Protein AF-A0A2D6FD74-F1 (afdb_monomer_lite)

Secondary structure (DSSP, 8-state):
---------------------S---HHHHHHSS-SEEEEEE--TTS-EEEEEEEETTEEEEEEES---SS--------TTSPPPSEEEEEEE-SS-S-TT-TTTT---EEEEEEETTEEEEEEES--PPBP---EETTSEEEE--SS-EEEEEETTTTEEEEEE-SS-----BTTSEEEEEE-TT--EEEEEEEETTEEEEEEEE---

Sequence (208 aa):
MKSFVAIVLSISTLVAGCSDSDRFEEKTFTSNGPYQQGTIGIDRSKLQTVVTWCSPTLLQMAVYDDVAETYPMQYKPLGGKDHPLQVSVTVFPQELPFNYAADYSKPTHVTSVCSPASIQTSLSTETAGSADLNNELGSAFEVNSEKLVAATVDCTARKAGYSEIDNFRGPEYGNSGGVVLIPAGEASEVTGECRDDMFSVQINPIKS

Radius of gyration: 17.49 Å; chains: 1; bounding box: 48×38×46 Å

Structure (mmCIF, N/CA/C/O backbone):
data_AF-A0A2D6FD74-F1
#
_entry.id   AF-A0A2D6FD74-F1
#
loop_
_atom_site.group_PDB
_atom_site.id
_atom_site.type_symbol
_atom_site.label_atom_id
_atom_site.label_alt_id
_atom_site.label_comp_id
_atom_site.label_asym_id
_atom_site.label_entity_id
_atom_site.label_seq_id
_atom_site.pdbx_PDB_ins_code
_atom_site.Cartn_x
_atom_site.Cartn_y
_atom_site.Cartn_z
_atom_site.occupancy
_atom_site.B_iso_or_equiv
_atom_site.auth_seq_id
_atom_site.auth_comp_id
_atom_site.auth_asym_id
_atom_site.auth_atom_id
_atom_site.pdbx_PDB_model_num
ATOM 1 N N . MET A 1 1 ? 25.221 20.565 2.207 1.00 31.98 1 MET A N 1
ATOM 2 C CA . MET A 1 1 ? 23.993 21.309 1.849 1.00 31.98 1 MET A CA 1
ATOM 3 C C . MET A 1 1 ? 23.193 20.441 0.888 1.00 31.98 1 MET A C 1
ATOM 5 O O . MET A 1 1 ? 23.779 19.933 -0.056 1.00 31.98 1 MET A O 1
ATOM 9 N N . LYS A 1 2 ? 21.921 20.180 1.214 1.00 35.62 2 LYS A N 1
ATOM 10 C CA . LYS A 1 2 ? 20.985 19.309 0.481 1.00 35.62 2 LYS A CA 1
ATOM 11 C C . LYS A 1 2 ? 20.579 19.928 -0.862 1.00 35.62 2 LYS A C 1
ATOM 13 O O . LYS A 1 2 ? 20.489 21.148 -0.957 1.00 35.62 2 LYS A O 1
ATOM 18 N N . SER A 1 3 ? 20.200 19.099 -1.830 1.00 27.02 3 SER A N 1
ATOM 19 C CA . SER A 1 3 ? 19.148 19.440 -2.796 1.00 27.02 3 SER A CA 1
ATOM 20 C C . SER A 1 3 ? 18.480 18.157 -3.278 1.00 27.02 3 SER A C 1
ATOM 22 O O . SER A 1 3 ? 19.096 17.340 -3.951 1.00 27.02 3 SER A O 1
ATOM 24 N N . PHE A 1 4 ? 17.232 17.975 -2.851 1.00 31.55 4 PHE A N 1
ATOM 25 C CA . PHE A 1 4 ? 16.319 16.948 -3.336 1.00 31.55 4 PHE A CA 1
ATOM 26 C C . PHE A 1 4 ? 15.480 17.582 -4.440 1.00 31.55 4 PHE A C 1
ATOM 28 O O . PHE A 1 4 ? 14.924 18.661 -4.236 1.00 31.55 4 PHE A O 1
ATOM 35 N N . VAL A 1 5 ? 15.385 16.924 -5.591 1.00 27.94 5 VAL A N 1
ATOM 36 C CA . VAL A 1 5 ? 14.464 17.320 -6.658 1.00 27.94 5 VAL A CA 1
ATOM 37 C C . VAL A 1 5 ? 13.328 16.308 -6.657 1.00 27.94 5 VAL A C 1
ATOM 39 O O . VAL A 1 5 ? 13.487 15.187 -7.128 1.00 27.94 5 VAL A O 1
ATOM 42 N N . ALA A 1 6 ? 12.200 16.700 -6.068 1.00 30.22 6 ALA A N 1
ATOM 43 C CA . ALA A 1 6 ? 10.930 16.004 -6.205 1.00 30.22 6 ALA A CA 1
ATOM 44 C C . ALA A 1 6 ? 10.172 16.651 -7.369 1.00 30.22 6 ALA A C 1
ATOM 46 O O . ALA A 1 6 ? 9.872 17.844 -7.321 1.00 30.22 6 ALA A O 1
ATOM 47 N N . ILE A 1 7 ? 9.880 15.886 -8.420 1.00 31.31 7 ILE A N 1
ATOM 48 C CA . ILE A 1 7 ? 8.941 16.311 -9.461 1.00 31.31 7 ILE A CA 1
ATOM 49 C C . ILE A 1 7 ? 7.575 15.770 -9.045 1.00 31.31 7 ILE A C 1
ATOM 51 O O . ILE A 1 7 ? 7.297 14.584 -9.191 1.00 31.31 7 ILE A O 1
ATOM 55 N N . VAL A 1 8 ? 6.756 16.646 -8.462 1.00 30.28 8 VAL A N 1
ATOM 56 C CA . VAL A 1 8 ? 5.362 16.375 -8.092 1.00 30.28 8 VAL A CA 1
ATOM 57 C C . VAL A 1 8 ? 4.477 16.919 -9.209 1.00 30.28 8 VAL A C 1
ATOM 59 O O . VAL A 1 8 ? 4.400 18.129 -9.406 1.00 30.28 8 VAL A O 1
ATOM 62 N N . LEU A 1 9 ? 3.811 16.033 -9.944 1.00 27.19 9 LEU A N 1
ATOM 63 C CA . LEU A 1 9 ? 2.704 16.383 -10.835 1.00 27.19 9 LEU A CA 1
ATOM 64 C C . LEU A 1 9 ? 1.404 15.945 -10.150 1.00 27.19 9 LEU A C 1
ATOM 66 O O . LEU A 1 9 ? 0.943 14.825 -10.334 1.00 27.19 9 LEU A O 1
ATOM 70 N N . SER A 1 10 ? 0.842 16.829 -9.320 1.00 29.38 10 SER A N 1
ATOM 71 C CA . SER A 1 10 ? -0.492 16.658 -8.730 1.00 29.38 10 SER A CA 1
ATOM 72 C C . SER A 1 10 ? -1.540 17.289 -9.642 1.00 29.38 10 SER A C 1
ATOM 74 O O . SER A 1 10 ? -1.562 18.508 -9.806 1.00 29.38 10 SER A O 1
ATOM 76 N N . ILE A 1 11 ? -2.435 16.476 -10.200 1.00 32.16 11 ILE A N 1
ATOM 77 C CA . ILE A 1 11 ? -3.691 16.947 -10.790 1.00 32.16 11 ILE A CA 1
ATOM 78 C C . ILE A 1 11 ? -4.803 16.547 -9.817 1.00 32.16 11 ILE A C 1
ATOM 80 O O . ILE A 1 11 ? -5.265 15.411 -9.824 1.00 32.16 11 ILE A O 1
ATOM 84 N N . SER A 1 12 ? -5.198 17.474 -8.942 1.00 31.28 12 SER A N 1
ATOM 85 C CA . SER A 1 12 ? -6.302 17.290 -7.994 1.00 31.28 12 SER A CA 1
ATOM 86 C C . SER A 1 12 ? -7.575 17.909 -8.568 1.00 31.28 12 SER A C 1
ATOM 88 O O . SER A 1 12 ? -7.744 19.126 -8.536 1.00 31.28 12 SER A O 1
ATOM 90 N N . THR A 1 13 ? -8.497 17.096 -9.080 1.00 33.94 13 THR A N 1
ATOM 91 C CA . THR A 1 13 ? -9.882 17.528 -9.320 1.00 33.94 13 THR A CA 1
ATOM 92 C C . THR A 1 13 ? -10.719 17.213 -8.084 1.00 33.94 13 THR A C 1
ATOM 94 O O . THR A 1 13 ? -11.146 16.077 -7.898 1.00 33.94 13 THR A O 1
ATOM 97 N N . LEU A 1 14 ? -10.940 18.216 -7.228 1.00 31.97 14 LEU A N 1
ATOM 98 C CA . LEU A 1 14 ? -11.927 18.155 -6.147 1.00 31.97 14 LEU A CA 1
ATOM 99 C C . LEU A 1 14 ? -13.335 18.307 -6.737 1.00 31.97 14 LEU A C 1
ATOM 101 O O . LEU A 1 14 ? -13.673 19.363 -7.271 1.00 31.97 14 LEU A O 1
ATOM 105 N N . VAL A 1 15 ? -14.167 17.274 -6.610 1.00 37.00 15 VAL A N 1
ATOM 106 C CA . VAL A 1 15 ? -15.620 17.406 -6.769 1.00 37.00 15 VAL A CA 1
ATOM 107 C C . VAL A 1 15 ? -16.181 17.793 -5.403 1.00 37.00 15 VAL A C 1
ATOM 109 O O . VAL A 1 15 ? -16.079 17.037 -4.442 1.00 37.00 15 VAL A O 1
ATOM 112 N N . ALA A 1 16 ? -16.702 19.013 -5.304 1.00 38.94 16 ALA A N 1
ATOM 113 C CA . ALA A 1 16 ? -17.261 19.560 -4.078 1.00 38.94 16 ALA A CA 1
ATOM 114 C C . ALA A 1 16 ? -18.654 18.982 -3.780 1.00 38.94 16 ALA A C 1
ATOM 116 O O . ALA A 1 16 ? -19.514 18.961 -4.660 1.00 38.94 16 ALA A O 1
ATOM 117 N N . GLY A 1 17 ? -18.885 18.629 -2.512 1.00 36.34 17 GLY A N 1
ATOM 118 C CA . GLY A 1 17 ? -20.219 18.557 -1.916 1.00 36.34 17 GLY A CA 1
ATOM 119 C C . GLY A 1 17 ? -20.479 17.314 -1.068 1.00 36.34 17 GLY A C 1
ATOM 120 O O . GLY A 1 17 ? -20.955 16.326 -1.605 1.00 36.34 17 GLY A O 1
ATOM 121 N N . CYS A 1 18 ? -20.253 17.408 0.248 1.00 32.25 18 CYS A N 1
ATOM 122 C CA . CYS A 1 18 ? -21.027 16.717 1.290 1.00 32.25 18 CYS A CA 1
ATOM 123 C C . CYS A 1 18 ? -20.846 17.464 2.624 1.00 32.25 18 CYS A C 1
ATOM 125 O O . CYS A 1 18 ? -19.734 17.839 2.984 1.00 32.25 18 CYS A O 1
ATOM 127 N N . SER A 1 19 ? -21.965 17.744 3.291 1.00 34.53 19 SER A N 1
ATOM 128 C CA . SER A 1 19 ? -22.098 18.536 4.519 1.00 34.53 19 SER A CA 1
ATOM 129 C C . SER A 1 19 ? -21.879 17.717 5.795 1.00 34.53 19 SER A C 1
ATOM 131 O O . SER A 1 19 ? -22.185 16.527 5.821 1.00 34.53 19 SER A O 1
ATOM 133 N N . ASP A 1 20 ? -21.436 18.410 6.847 1.00 47.03 20 ASP A N 1
ATOM 134 C CA . ASP A 1 20 ? -21.210 17.946 8.221 1.00 47.03 20 ASP A CA 1
ATOM 135 C C . ASP A 1 20 ? -22.362 17.122 8.829 1.00 47.03 20 ASP A C 1
ATOM 137 O O . ASP A 1 20 ? -23.438 17.661 9.090 1.00 47.03 20 ASP A O 1
ATOM 141 N N . SER A 1 21 ? -22.088 15.859 9.172 1.00 34.84 21 SER A N 1
ATOM 142 C CA . SER A 1 21 ? -22.391 15.314 10.506 1.00 34.84 21 SER A CA 1
ATOM 143 C C . SER A 1 21 ? -21.705 13.960 10.731 1.00 34.84 21 SER A C 1
ATOM 145 O O . SER A 1 21 ? -21.927 13.013 9.981 1.00 34.84 21 SER A O 1
ATOM 147 N N . ASP A 1 22 ? -20.961 13.907 11.836 1.00 33.78 22 ASP A N 1
ATOM 148 C CA . ASP A 1 22 ? -20.564 12.739 12.632 1.00 33.78 22 ASP A CA 1
ATOM 149 C C . ASP A 1 22 ? -19.201 12.062 12.377 1.00 33.78 22 ASP A C 1
ATOM 151 O O . ASP A 1 22 ? -19.061 10.989 11.801 1.00 33.78 22 ASP A O 1
ATOM 155 N N . ARG A 1 23 ? -18.217 12.716 13.024 1.00 40.94 23 ARG A N 1
ATOM 156 C CA . ARG A 1 23 ? -16.944 12.224 13.593 1.00 40.94 23 ARG A CA 1
ATOM 157 C C . ARG A 1 23 ? -15.817 11.906 12.623 1.00 40.94 23 ARG A C 1
ATOM 159 O O . ARG A 1 23 ? -15.096 10.927 12.774 1.00 40.94 23 ARG A O 1
ATOM 166 N N . PHE A 1 24 ? -15.541 12.859 11.747 1.00 44.44 24 PHE A N 1
ATOM 167 C CA . PHE A 1 24 ? -14.188 13.043 11.247 1.00 44.44 24 PHE A CA 1
ATOM 168 C C . PHE A 1 24 ? -13.434 14.043 12.140 1.00 44.44 24 PHE A C 1
ATOM 170 O O . PHE A 1 24 ? -13.579 15.257 12.003 1.00 44.44 24 PHE A O 1
ATOM 177 N N . GLU A 1 25 ? -12.649 13.551 13.104 1.00 42.25 25 GLU A N 1
ATOM 178 C CA . GLU A 1 25 ? -11.739 14.407 13.877 1.00 42.25 25 GLU A CA 1
ATOM 179 C C . GLU A 1 25 ? -10.501 14.763 13.041 1.00 42.25 25 GLU A C 1
ATOM 181 O O . GLU A 1 25 ? -9.442 14.141 13.127 1.00 42.25 25 GLU A O 1
ATOM 186 N N . GLU A 1 26 ? -10.632 15.830 12.258 1.00 43.12 26 GLU A N 1
ATOM 187 C CA . GLU A 1 26 ? -9.602 16.411 11.389 1.00 43.12 26 GLU A CA 1
ATOM 188 C C . GLU A 1 26 ? -8.248 16.658 12.096 1.00 43.12 26 GLU A C 1
ATOM 190 O O . GLU A 1 26 ? -7.186 16.570 11.476 1.00 43.12 26 GLU A O 1
ATOM 195 N N . LYS A 1 27 ? -8.250 16.904 13.416 1.00 41.03 27 LYS A N 1
ATOM 196 C CA . LYS A 1 27 ? -7.034 17.099 14.232 1.00 41.03 27 LYS A CA 1
ATOM 197 C C . LYS A 1 27 ? -6.291 15.808 14.575 1.00 41.03 27 LYS A C 1
ATOM 199 O O . LYS A 1 27 ? -5.065 15.807 14.586 1.00 41.03 27 LYS A O 1
ATOM 204 N N . THR A 1 28 ? -7.020 14.729 14.828 1.00 45.16 28 THR A N 1
ATOM 205 C CA . THR A 1 28 ? -6.462 13.391 15.085 1.00 45.16 28 THR A CA 1
ATOM 206 C C . THR A 1 28 ? -5.975 12.779 13.768 1.00 45.16 28 THR A C 1
ATOM 208 O O . THR A 1 28 ? -4.943 12.123 13.688 1.00 45.16 28 THR A O 1
ATOM 211 N N . PHE A 1 29 ? -6.667 13.107 12.684 1.00 42.59 29 PHE A N 1
ATOM 212 C CA . PHE A 1 29 ? -6.306 12.777 11.316 1.00 42.59 29 PHE A CA 1
ATOM 213 C C . PHE A 1 29 ? -5.026 13.473 10.813 1.00 42.59 29 PHE A C 1
ATOM 215 O O . PHE A 1 29 ? -4.231 12.866 10.100 1.00 42.59 29 PHE A O 1
ATOM 222 N N . THR A 1 30 ? -4.786 14.733 11.196 1.00 44.22 30 THR A N 1
ATOM 223 C CA . THR A 1 30 ? -3.577 15.484 10.801 1.00 44.22 30 THR A CA 1
ATOM 224 C C . THR A 1 30 ? -2.329 15.127 11.619 1.00 44.22 30 THR A C 1
ATOM 226 O O . THR A 1 30 ? -1.222 15.446 11.186 1.00 44.22 30 THR A O 1
ATOM 229 N N . SER A 1 31 ? -2.464 14.438 12.760 1.00 46.06 31 SER A N 1
ATOM 230 C CA . SER A 1 31 ? -1.335 13.986 13.592 1.00 46.06 31 SER A CA 1
ATOM 231 C C . SER A 1 31 ? -0.845 12.558 13.301 1.00 46.06 31 SER A C 1
ATOM 233 O O . SER A 1 31 ? 0.246 12.200 13.744 1.00 46.06 31 SER A O 1
ATOM 235 N N . ASN A 1 32 ? -1.608 11.745 12.559 1.00 45.44 32 ASN A N 1
ATOM 236 C CA . ASN A 1 32 ? -1.452 10.285 12.511 1.00 45.44 32 ASN A CA 1
ATOM 237 C C . ASN A 1 32 ? -0.973 9.752 11.145 1.00 45.44 32 ASN A C 1
ATOM 239 O O . ASN A 1 32 ? -1.729 9.081 10.457 1.00 45.44 32 ASN A O 1
ATOM 243 N N . GLY A 1 33 ? 0.286 10.004 10.767 1.00 53.94 33 GLY A N 1
ATOM 244 C CA . GLY A 1 33 ? 1.010 9.221 9.742 1.00 53.94 33 GLY A CA 1
ATOM 245 C C . GLY A 1 33 ? 0.296 8.959 8.389 1.00 53.94 33 GLY A C 1
ATOM 246 O O . GLY A 1 33 ? -0.600 9.702 7.989 1.00 53.94 33 GLY A O 1
ATOM 247 N N . PRO A 1 34 ? 0.719 7.929 7.625 1.00 65.12 34 PRO A N 1
ATOM 248 C CA . PRO A 1 34 ? -0.112 7.357 6.567 1.00 65.12 34 PRO A CA 1
ATOM 249 C C . PRO A 1 34 ? -1.356 6.725 7.196 1.00 65.12 34 PRO A C 1
ATOM 251 O O . PRO A 1 34 ? -1.221 5.904 8.101 1.00 65.12 34 PRO A O 1
ATOM 254 N N . TYR A 1 35 ? -2.547 7.028 6.679 1.00 79.62 35 TYR A N 1
ATOM 255 C CA . TYR A 1 35 ? -3.754 6.289 7.066 1.00 79.62 35 TYR A CA 1
ATOM 256 C C . TYR A 1 35 ? -3.702 4.854 6.525 1.00 79.62 35 TYR A C 1
ATOM 258 O O . TYR A 1 35 ? -4.141 3.900 7.166 1.00 79.62 35 TYR A O 1
ATOM 266 N N . GLN A 1 36 ? -3.119 4.709 5.336 1.00 88.94 36 GLN A N 1
ATOM 267 C CA . GLN A 1 36 ? -2.846 3.431 4.702 1.00 88.94 36 GLN A CA 1
ATOM 268 C C . GLN A 1 36 ? -1.488 3.498 4.024 1.00 88.94 36 GLN A C 1
ATOM 270 O O . GLN A 1 36 ? -1.091 4.538 3.494 1.00 88.94 36 GLN A O 1
ATOM 275 N N . GLN A 1 37 ? -0.767 2.387 4.023 1.00 91.44 37 GLN A N 1
ATOM 276 C CA . GLN A 1 37 ? 0.501 2.292 3.324 1.00 91.44 37 GLN A CA 1
ATOM 277 C C . GLN A 1 37 ? 0.632 0.931 2.667 1.00 91.44 37 GLN A C 1
ATOM 279 O O . GLN A 1 37 ? 0.455 -0.089 3.324 1.00 91.44 37 GLN A O 1
ATOM 284 N N . GLY A 1 38 ? 1.014 0.928 1.397 1.00 92.31 38 GLY A N 1
ATOM 285 C CA . GLY A 1 38 ? 1.231 -0.273 0.609 1.00 92.31 38 GLY A CA 1
ATOM 286 C C . GLY A 1 38 ? 2.608 -0.330 -0.024 1.00 92.31 38 GLY A C 1
ATOM 287 O O . GLY A 1 38 ? 3.150 0.718 -0.376 1.00 92.31 38 GLY A O 1
ATOM 288 N N . THR A 1 39 ? 3.126 -1.538 -0.234 1.00 93.38 39 THR A N 1
ATOM 289 C CA . THR A 1 39 ? 4.341 -1.785 -1.017 1.00 93.38 39 THR A CA 1
ATOM 290 C C . THR A 1 39 ? 4.124 -2.928 -2.004 1.00 93.38 39 THR A C 1
ATOM 292 O O . THR A 1 39 ? 3.564 -3.976 -1.666 1.00 93.38 39 THR A O 1
ATOM 295 N N . ILE A 1 40 ? 4.599 -2.744 -3.236 1.00 92.88 40 ILE A N 1
ATOM 296 C CA . ILE A 1 40 ? 4.552 -3.759 -4.291 1.00 92.88 40 ILE A CA 1
ATOM 297 C C . ILE A 1 40 ? 5.880 -3.840 -5.044 1.00 92.88 40 ILE A C 1
ATOM 299 O O . ILE A 1 40 ? 6.580 -2.835 -5.199 1.00 92.88 40 ILE A O 1
ATOM 303 N N . GLY A 1 41 ? 6.240 -5.047 -5.479 1.00 91.75 41 GLY A N 1
ATOM 304 C CA . GLY A 1 41 ? 7.447 -5.290 -6.264 1.00 91.75 41 GLY A CA 1
ATOM 305 C C . GLY A 1 41 ? 7.285 -4.835 -7.711 1.00 91.75 41 GLY A C 1
ATOM 306 O O . GLY A 1 41 ? 6.209 -4.953 -8.284 1.00 91.75 41 GLY A O 1
ATOM 307 N N . ILE A 1 42 ? 8.364 -4.336 -8.303 1.00 91.62 42 ILE A N 1
ATOM 308 C CA . ILE A 1 42 ? 8.446 -3.942 -9.709 1.00 91.62 42 ILE A CA 1
ATOM 309 C C . ILE A 1 42 ? 9.693 -4.548 -10.367 1.00 91.62 42 ILE A C 1
ATOM 311 O O . ILE A 1 42 ? 10.751 -4.688 -9.751 1.00 91.62 42 ILE A O 1
ATOM 315 N N . ASP A 1 43 ? 9.575 -4.878 -11.647 1.00 90.19 43 ASP A N 1
ATOM 316 C CA . ASP A 1 43 ? 10.652 -5.327 -12.516 1.00 90.19 43 ASP A CA 1
ATOM 317 C C . ASP A 1 43 ? 11.264 -4.136 -13.258 1.00 90.19 43 ASP A C 1
ATOM 319 O O . ASP A 1 43 ? 10.684 -3.556 -14.176 1.00 90.19 43 ASP A O 1
ATOM 323 N N . ARG A 1 44 ? 12.488 -3.788 -12.861 1.00 86.56 44 ARG A N 1
ATOM 324 C CA . ARG A 1 44 ? 13.238 -2.653 -13.406 1.00 86.56 44 ARG A CA 1
ATOM 325 C C . ARG A 1 44 ? 13.856 -2.916 -14.779 1.00 86.56 44 ARG A C 1
ATOM 327 O O . ARG A 1 44 ? 14.455 -2.001 -15.337 1.00 86.56 44 ARG A O 1
ATOM 334 N N . SER A 1 45 ? 13.724 -4.129 -15.322 1.00 86.94 45 SER A N 1
ATOM 335 C CA . SER A 1 45 ? 14.185 -4.468 -16.674 1.00 86.94 45 SER A CA 1
ATOM 336 C C . SER A 1 45 ? 13.228 -4.011 -17.780 1.00 86.94 45 SER A C 1
ATOM 338 O O . SER A 1 45 ? 13.605 -4.032 -18.950 1.00 86.94 45 SER A O 1
ATOM 340 N N . LYS A 1 46 ? 12.018 -3.563 -17.424 1.00 88.31 46 LYS A N 1
ATOM 341 C CA . LYS A 1 46 ? 10.979 -3.123 -18.361 1.00 88.31 46 LYS A CA 1
ATOM 342 C C . LYS A 1 46 ? 10.258 -1.870 -17.862 1.00 88.31 46 LYS A C 1
ATOM 344 O O . LYS A 1 46 ? 10.430 -1.438 -16.724 1.00 88.31 46 LYS A O 1
ATOM 349 N N . LEU A 1 47 ? 9.479 -1.256 -18.750 1.00 87.38 47 LEU A N 1
ATOM 350 C CA . LEU A 1 47 ? 8.545 -0.190 -18.392 1.00 87.38 47 LEU A CA 1
ATOM 351 C C . LEU A 1 47 ? 7.429 -0.790 -17.534 1.00 87.38 47 LEU A C 1
ATOM 353 O O . LEU A 1 47 ? 6.840 -1.789 -17.928 1.00 87.38 47 LEU A O 1
ATOM 357 N N . GLN A 1 48 ? 7.123 -0.176 -16.394 1.00 89.56 48 GLN A N 1
ATOM 358 C CA . GLN A 1 48 ? 5.982 -0.588 -15.579 1.00 89.56 48 GLN A CA 1
ATOM 359 C C . GLN A 1 48 ? 5.198 0.608 -15.060 1.00 89.56 48 GLN A C 1
ATOM 361 O O . GLN A 1 48 ? 5.747 1.681 -14.815 1.00 89.56 48 GLN A O 1
ATOM 366 N N . THR A 1 49 ? 3.903 0.410 -14.857 1.00 89.88 49 THR A N 1
ATOM 367 C CA . THR A 1 49 ? 3.017 1.387 -14.226 1.00 89.88 49 THR A CA 1
ATOM 368 C C . THR A 1 49 ? 2.493 0.815 -12.930 1.00 89.88 49 THR A C 1
ATOM 370 O O . THR A 1 49 ? 1.892 -0.254 -12.934 1.00 89.88 49 THR A O 1
ATOM 373 N N . VAL A 1 50 ? 2.673 1.542 -11.833 1.00 91.25 50 VAL A N 1
ATOM 374 C CA . VAL A 1 50 ? 2.003 1.223 -10.574 1.00 91.25 50 VAL A CA 1
ATOM 375 C C . VAL A 1 50 ? 0.785 2.113 -10.437 1.00 91.25 50 VAL A C 1
ATOM 377 O O . VAL A 1 50 ? 0.88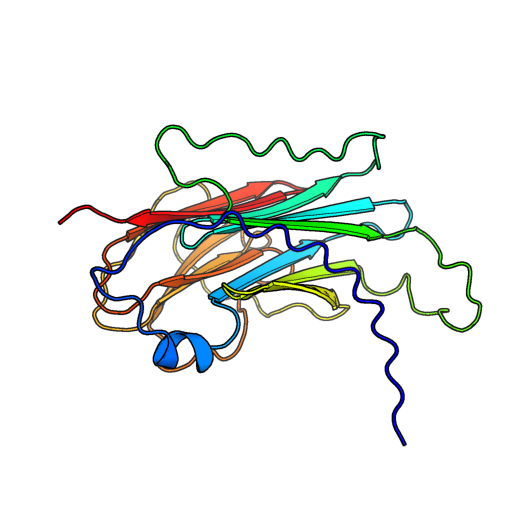8 3.340 -10.532 1.00 91.25 50 VAL A O 1
ATOM 380 N N . VAL A 1 51 ? -0.365 1.488 -10.212 1.00 91.31 51 VAL A N 1
ATOM 381 C CA . VAL A 1 51 ? -1.604 2.182 -9.881 1.00 91.31 51 VAL A CA 1
ATOM 382 C C . VAL A 1 51 ? -1.952 1.884 -8.435 1.00 91.31 51 VAL A C 1
ATOM 384 O O . VAL A 1 51 ? -2.019 0.722 -8.037 1.00 91.31 51 VAL A O 1
ATOM 387 N N . THR A 1 52 ? -2.183 2.942 -7.668 1.00 91.69 52 THR A N 1
ATOM 388 C CA . THR A 1 52 ? -2.597 2.872 -6.270 1.00 91.69 52 THR A CA 1
ATOM 389 C C . THR A 1 52 ? -3.984 3.476 -6.136 1.00 91.69 52 THR A C 1
ATOM 391 O O . THR A 1 52 ? -4.194 4.632 -6.504 1.00 91.69 52 THR A O 1
ATOM 394 N N . TRP A 1 53 ? -4.911 2.714 -5.568 1.00 88.81 53 TRP A N 1
ATOM 395 C CA . TRP A 1 53 ? -6.248 3.160 -5.196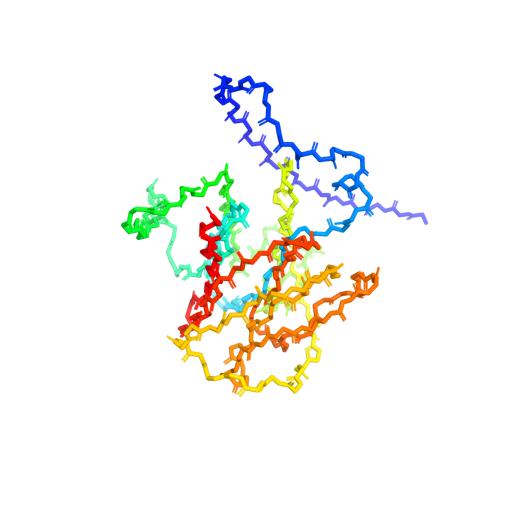 1.00 88.81 53 TRP A CA 1
ATOM 396 C C . TRP A 1 53 ? -6.357 3.228 -3.682 1.00 88.81 53 TRP A C 1
ATOM 398 O O . TRP A 1 53 ? -6.006 2.267 -2.996 1.00 88.81 53 TRP A O 1
ATOM 408 N N . CYS A 1 54 ? -6.872 4.350 -3.185 1.00 85.00 54 CYS A N 1
ATOM 409 C CA . CYS A 1 54 ? -7.051 4.583 -1.761 1.00 85.00 54 CYS A CA 1
ATOM 410 C C . CYS A 1 54 ? -8.413 5.220 -1.457 1.00 85.00 54 CYS A C 1
ATOM 412 O O . CYS A 1 54 ? -8.804 6.231 -2.043 1.00 85.00 54 CYS A O 1
ATOM 414 N N . SER A 1 55 ? -9.132 4.639 -0.506 1.00 80.50 55 SER A N 1
ATOM 415 C CA . SER A 1 55 ? -10.297 5.198 0.194 1.00 80.50 55 SER A CA 1
ATOM 416 C C . SER A 1 55 ? -10.215 4.776 1.664 1.00 80.50 55 SER A C 1
ATOM 418 O O . SER A 1 55 ? -9.416 3.897 1.972 1.00 80.50 55 SER A O 1
ATOM 420 N N . PRO A 1 56 ? -11.028 5.322 2.584 1.00 78.81 56 PRO A N 1
ATOM 421 C CA . PRO A 1 56 ? -11.042 4.880 3.979 1.00 78.81 56 PRO A CA 1
ATOM 422 C C . PRO A 1 56 ? -11.174 3.358 4.157 1.00 78.81 56 PRO A C 1
ATOM 424 O O . PRO A 1 56 ? -10.613 2.794 5.086 1.00 78.81 56 PRO A O 1
ATOM 427 N N . THR A 1 57 ? -11.835 2.689 3.217 1.00 82.38 57 THR A N 1
ATOM 428 C CA . THR A 1 57 ? -12.172 1.262 3.257 1.00 82.38 57 THR A CA 1
ATOM 429 C C . THR A 1 57 ? -11.417 0.403 2.236 1.00 82.38 57 THR A C 1
ATOM 431 O O . THR A 1 57 ? -11.640 -0.806 2.170 1.00 82.38 57 THR A O 1
ATOM 434 N N . LEU A 1 58 ? -10.523 0.988 1.432 1.00 85.69 58 LEU A N 1
ATOM 435 C CA . LEU A 1 58 ? -9.783 0.280 0.387 1.00 85.69 58 LEU A CA 1
ATOM 436 C C . LEU A 1 58 ? -8.353 0.803 0.264 1.00 85.69 58 LEU A C 1
ATOM 438 O O . LEU A 1 58 ? -8.156 1.971 -0.058 1.00 85.69 58 LEU A O 1
ATOM 442 N N . LEU A 1 59 ? -7.386 -0.108 0.369 1.00 91.44 59 LEU A N 1
ATOM 443 C CA . LEU A 1 59 ? -6.031 0.062 -0.151 1.00 91.44 59 LEU A CA 1
ATOM 444 C C . LEU A 1 59 ? -5.817 -0.970 -1.253 1.00 91.44 59 LEU A C 1
ATOM 446 O O . LEU A 1 59 ? -5.937 -2.164 -0.997 1.00 91.44 59 LEU A O 1
ATOM 450 N N . GLN A 1 60 ? -5.451 -0.551 -2.457 1.00 92.19 60 GLN A N 1
ATOM 451 C CA . GLN A 1 60 ? -5.061 -1.479 -3.516 1.00 92.19 60 GLN A CA 1
ATOM 452 C C . GLN A 1 60 ? -3.881 -0.924 -4.299 1.00 92.19 60 GLN A C 1
ATOM 454 O O . GLN A 1 60 ? -3.866 0.252 -4.654 1.00 92.19 60 GLN A O 1
ATOM 459 N N . MET A 1 61 ? -2.919 -1.788 -4.613 1.00 93.44 61 MET A N 1
ATOM 460 C CA . MET A 1 61 ? -1.834 -1.479 -5.540 1.00 93.44 61 MET A CA 1
ATOM 461 C C . MET A 1 61 ? -1.748 -2.571 -6.594 1.00 93.44 61 MET A C 1
ATOM 463 O O . MET A 1 61 ? -1.861 -3.751 -6.264 1.00 93.44 61 MET A O 1
ATOM 467 N N . ALA A 1 62 ? -1.548 -2.175 -7.847 1.00 92.06 62 ALA A N 1
ATOM 468 C CA . ALA A 1 62 ? -1.336 -3.089 -8.961 1.00 92.06 62 ALA A CA 1
ATOM 469 C C . ALA A 1 62 ? -0.201 -2.601 -9.862 1.00 92.06 62 ALA A C 1
ATOM 471 O O . ALA A 1 62 ? -0.021 -1.393 -10.041 1.00 92.06 62 ALA A O 1
ATOM 472 N N . VAL A 1 63 ? 0.527 -3.548 -10.444 1.00 91.81 63 VAL A N 1
ATOM 473 C CA . VAL A 1 63 ? 1.593 -3.318 -11.415 1.00 91.81 63 VAL A CA 1
ATOM 474 C C . VAL A 1 63 ? 1.121 -3.751 -12.791 1.00 91.81 63 VAL A C 1
ATOM 476 O O . VAL A 1 63 ? 0.604 -4.847 -12.968 1.00 91.81 63 VAL A O 1
ATOM 479 N N . TYR A 1 64 ? 1.331 -2.890 -13.777 1.00 88.81 64 TYR A N 1
ATOM 480 C CA . TYR A 1 64 ? 1.025 -3.155 -15.174 1.00 88.81 64 TYR A CA 1
ATOM 481 C C . TYR A 1 64 ? 2.296 -3.056 -16.006 1.00 88.81 64 TYR A C 1
ATOM 483 O O . TYR A 1 64 ? 3.058 -2.099 -15.865 1.00 88.81 64 TYR A O 1
ATOM 491 N N . ASP A 1 65 ? 2.492 -4.024 -16.897 1.00 84.94 65 ASP A N 1
ATOM 492 C CA . ASP A 1 65 ? 3.660 -4.095 -17.781 1.00 84.94 65 ASP A CA 1
ATOM 493 C C . ASP A 1 65 ? 3.582 -3.150 -18.992 1.00 84.94 65 ASP A C 1
ATOM 495 O O . ASP A 1 65 ? 4.584 -2.946 -19.666 1.00 84.94 65 ASP A O 1
ATOM 499 N N . ASP A 1 66 ? 2.423 -2.530 -19.240 1.00 69.88 66 ASP A N 1
ATOM 500 C CA . ASP A 1 66 ? 2.211 -1.619 -20.365 1.00 69.88 66 ASP A CA 1
ATOM 501 C C . ASP A 1 66 ? 1.555 -0.302 -19.928 1.00 69.88 66 ASP A C 1
ATOM 503 O O . ASP A 1 66 ? 0.651 -0.263 -19.088 1.00 69.88 66 ASP A O 1
ATOM 507 N N . VAL A 1 67 ? 1.982 0.794 -20.561 1.00 62.25 67 VAL A N 1
ATOM 508 C CA . VAL A 1 67 ? 1.288 2.087 -20.528 1.00 62.25 67 VAL A CA 1
ATOM 509 C C . VAL A 1 67 ? 0.388 2.147 -21.763 1.00 62.25 67 VAL A C 1
ATOM 511 O O . VAL A 1 67 ? 0.832 2.536 -22.841 1.00 62.25 67 VAL A O 1
ATOM 514 N N . ALA A 1 68 ? -0.870 1.728 -21.640 1.00 59.12 68 ALA A N 1
ATOM 515 C CA . ALA A 1 68 ? -1.853 1.963 -22.698 1.00 59.12 68 ALA A CA 1
ATOM 516 C C . ALA A 1 68 ? -2.212 3.463 -22.784 1.00 59.12 68 ALA A C 1
ATOM 518 O O . ALA A 1 68 ? -2.090 4.188 -21.795 1.00 59.12 68 ALA A O 1
ATOM 519 N N . GLU A 1 69 ? -2.704 3.929 -23.943 1.00 54.22 69 GLU A N 1
ATOM 520 C CA . GLU A 1 69 ? -3.183 5.319 -24.127 1.00 54.22 69 GLU A CA 1
ATOM 521 C C . GLU A 1 69 ? -4.253 5.713 -23.093 1.00 54.22 69 GLU A C 1
ATOM 523 O O . GLU A 1 69 ? -4.369 6.874 -22.703 1.00 54.22 69 GLU A O 1
ATOM 528 N N . THR A 1 70 ? -5.005 4.725 -22.605 1.00 54.38 70 THR A N 1
ATOM 529 C CA . THR A 1 70 ? -5.864 4.829 -21.428 1.00 54.38 70 THR A CA 1
ATOM 530 C C . THR A 1 70 ? -5.282 3.982 -20.307 1.00 54.38 70 THR A C 1
ATOM 532 O O . THR A 1 70 ? -5.250 2.755 -20.420 1.00 54.38 70 THR A O 1
ATOM 535 N N . TYR A 1 71 ? -4.870 4.617 -19.210 1.00 57.19 71 TYR A N 1
ATOM 536 C CA . TYR A 1 71 ? -4.451 3.896 -18.011 1.00 57.19 71 TYR A CA 1
ATOM 537 C C . TYR A 1 71 ? -5.564 2.945 -17.553 1.00 57.19 71 TYR A C 1
ATOM 539 O O . TYR A 1 71 ? -6.737 3.342 -17.584 1.00 57.19 71 TYR A O 1
ATOM 547 N N . PRO A 1 72 ? -5.236 1.718 -17.108 1.00 54.53 72 PRO A N 1
ATOM 548 C CA . PRO A 1 72 ? -6.199 0.807 -16.509 1.00 54.53 72 PRO A CA 1
ATOM 549 C C . PRO A 1 72 ? -6.638 1.360 -15.146 1.00 54.53 72 PRO A C 1
ATOM 551 O O . PRO A 1 72 ? -6.259 0.891 -14.083 1.00 54.53 72 PRO A O 1
ATOM 554 N N . MET A 1 73 ? -7.492 2.379 -15.192 1.00 53.50 73 MET A N 1
ATOM 555 C CA . MET A 1 73 ? -8.274 2.888 -14.068 1.00 53.50 73 MET A CA 1
ATOM 556 C C . MET A 1 73 ? -9.437 1.943 -13.742 1.00 53.50 73 MET A C 1
ATOM 558 O O . MET A 1 73 ? -10.246 2.247 -12.866 1.00 53.50 73 MET A O 1
ATOM 562 N N . GLN A 1 74 ? -9.551 0.821 -14.470 1.00 54.38 74 GLN A N 1
ATOM 563 C CA . GLN A 1 74 ? -10.512 -0.243 -14.214 1.00 54.38 74 GLN A CA 1
ATOM 564 C C . GLN A 1 74 ? -10.169 -0.906 -12.881 1.00 54.38 74 GLN A C 1
ATOM 566 O O . GLN A 1 74 ? -9.515 -1.941 -12.816 1.00 54.38 74 GLN A O 1
ATOM 571 N N . TYR A 1 75 ? -10.626 -0.294 -11.798 1.00 54.41 75 TYR A N 1
ATOM 572 C CA . TYR A 1 75 ? -10.780 -0.992 -10.540 1.00 54.41 75 TYR A CA 1
ATOM 573 C C . TYR A 1 75 ? -12.006 -1.900 -10.679 1.00 54.41 75 TYR A C 1
ATOM 575 O O . TYR A 1 75 ? -13.009 -1.516 -11.287 1.00 54.41 75 TYR A O 1
ATOM 583 N N . LYS A 1 76 ? -11.938 -3.122 -10.150 1.00 55.03 76 LYS A N 1
ATOM 584 C CA . LYS A 1 76 ? -13.113 -3.993 -10.081 1.00 55.03 76 LYS A CA 1
ATOM 585 C C . LYS A 1 76 ? -14.050 -3.394 -9.028 1.00 55.03 76 LYS A C 1
ATOM 587 O O . LYS A 1 76 ? -13.670 -3.398 -7.857 1.00 55.03 76 LYS A O 1
ATOM 592 N N . PRO A 1 77 ? -15.247 -2.890 -9.389 1.00 48.53 77 PRO A N 1
ATOM 593 C CA . PRO A 1 77 ? -16.179 -2.386 -8.398 1.00 48.53 77 PRO A CA 1
ATOM 594 C C . PRO A 1 77 ? -16.537 -3.521 -7.450 1.00 48.53 77 PRO A C 1
ATOM 596 O O . PRO A 1 77 ? -17.037 -4.569 -7.868 1.00 48.53 77 PRO A O 1
ATOM 599 N N . LEU A 1 78 ? -16.241 -3.328 -6.174 1.00 51.06 78 LEU A N 1
ATOM 600 C CA . LEU A 1 78 ? -16.677 -4.232 -5.129 1.00 51.06 78 LEU A CA 1
ATOM 601 C C . LEU A 1 78 ? -18.153 -3.904 -4.901 1.00 51.06 78 LEU A C 1
ATOM 603 O O . LEU A 1 78 ? -18.481 -2.832 -4.400 1.00 51.06 78 LEU A O 1
ATOM 607 N N . GLY A 1 79 ? -19.053 -4.761 -5.389 1.00 38.25 79 GLY A N 1
ATOM 608 C CA . GLY A 1 79 ? -20.492 -4.489 -5.382 1.00 38.25 79 GLY A CA 1
ATOM 609 C C . GLY A 1 79 ? -20.984 -4.046 -3.999 1.00 38.25 79 GLY A C 1
ATOM 610 O O . GLY A 1 79 ? -20.820 -4.778 -3.028 1.00 38.25 79 GLY A O 1
ATOM 611 N N . GLY A 1 80 ? -21.571 -2.847 -3.922 1.00 44.41 80 GLY A N 1
ATOM 612 C CA . GLY A 1 80 ? -22.108 -2.277 -2.681 1.00 44.41 80 GLY A CA 1
ATOM 613 C C . GLY A 1 80 ? -21.087 -1.647 -1.722 1.00 44.41 80 GLY A C 1
ATOM 614 O O . GLY A 1 80 ? -21.478 -1.331 -0.602 1.00 44.41 80 GLY A O 1
ATOM 615 N N . LYS A 1 81 ? -19.821 -1.466 -2.126 1.00 52.38 81 LYS A N 1
ATOM 616 C CA . LYS A 1 81 ? -18.747 -0.881 -1.299 1.00 52.38 81 LYS A CA 1
ATOM 617 C C . LYS A 1 81 ? -18.222 0.441 -1.873 1.00 52.38 81 LYS A C 1
ATOM 619 O O . LYS A 1 81 ? -18.473 0.756 -3.037 1.00 52.38 81 LYS A O 1
ATOM 624 N N . ASP A 1 82 ? -17.498 1.193 -1.043 1.00 53.94 82 ASP A N 1
ATOM 625 C CA . ASP A 1 82 ? -16.906 2.490 -1.386 1.00 53.94 82 ASP A CA 1
ATOM 626 C C . ASP A 1 82 ? -16.087 2.463 -2.680 1.00 53.94 82 ASP A C 1
ATOM 628 O O . ASP A 1 82 ? -15.355 1.521 -2.994 1.00 53.94 82 ASP A O 1
ATOM 632 N N . HIS A 1 83 ? -16.183 3.568 -3.409 1.00 58.16 83 HIS A N 1
ATOM 633 C CA . HIS A 1 83 ? -15.326 3.870 -4.543 1.00 58.16 83 HIS A CA 1
ATOM 634 C C . HIS A 1 83 ? -13.969 4.402 -4.047 1.00 58.16 83 HIS A C 1
ATOM 636 O O . HIS A 1 83 ? -13.916 5.052 -3.000 1.00 58.16 83 HIS A O 1
ATOM 642 N N . PRO A 1 84 ? -12.864 4.181 -4.786 1.00 60.16 84 PRO A N 1
ATOM 643 C CA . PRO A 1 84 ? -11.592 4.805 -4.443 1.00 60.16 84 PRO A CA 1
ATOM 644 C C . PRO A 1 84 ? -11.745 6.332 -4.444 1.00 60.16 84 PRO A C 1
ATOM 646 O O . PRO A 1 84 ? -12.137 6.913 -5.456 1.00 60.16 84 PRO A O 1
ATOM 649 N N . LEU A 1 85 ? -11.448 6.979 -3.313 1.00 72.38 85 LEU A N 1
ATOM 650 C CA . LEU A 1 85 ? -11.513 8.442 -3.194 1.00 72.38 85 LEU A CA 1
ATOM 651 C C . LEU A 1 85 ? -10.306 9.109 -3.853 1.00 72.38 85 LEU A C 1
ATOM 653 O O . LEU A 1 85 ? -10.384 10.248 -4.304 1.00 72.38 85 LEU A O 1
ATOM 657 N N . GLN A 1 86 ? -9.182 8.400 -3.894 1.00 81.25 86 GLN A N 1
ATOM 658 C CA . GLN A 1 86 ? -7.943 8.852 -4.498 1.00 81.25 86 GLN A CA 1
ATOM 659 C C . GLN A 1 86 ? -7.349 7.740 -5.354 1.00 81.25 86 GLN A C 1
ATOM 661 O O . GLN A 1 86 ? -7.386 6.560 -4.994 1.00 81.25 86 GLN A O 1
ATOM 666 N N . VAL A 1 87 ? -6.768 8.139 -6.482 1.00 86.62 87 VAL A N 1
ATOM 667 C CA . VAL A 1 87 ? -6.023 7.248 -7.369 1.00 86.62 87 VAL A CA 1
ATOM 668 C C . VAL A 1 87 ? -4.719 7.926 -7.754 1.00 86.62 87 VAL A C 1
ATOM 670 O O . VAL A 1 87 ? -4.710 9.105 -8.104 1.00 86.62 87 VAL A O 1
ATOM 673 N N . SER A 1 88 ? -3.623 7.180 -7.693 1.00 88.12 88 SER A N 1
ATOM 674 C CA . SER A 1 88 ? -2.312 7.604 -8.173 1.00 88.12 88 SER A CA 1
ATOM 675 C C . SER A 1 88 ? -1.835 6.632 -9.235 1.00 88.12 88 SER A C 1
ATOM 677 O O . SER A 1 88 ? -1.897 5.421 -9.046 1.00 88.12 88 SER A O 1
ATOM 679 N N . VAL A 1 89 ? -1.358 7.172 -10.352 1.00 89.12 89 VAL A N 1
ATOM 680 C CA . VAL A 1 89 ? -0.782 6.405 -11.454 1.00 89.12 89 VAL A CA 1
ATOM 681 C C . VAL A 1 89 ? 0.651 6.875 -11.619 1.00 89.12 89 VAL A C 1
ATOM 683 O O . VAL A 1 89 ? 0.894 8.034 -11.949 1.00 89.12 89 VAL A O 1
ATOM 686 N N . THR A 1 90 ? 1.608 5.990 -11.359 1.00 88.56 90 THR A N 1
ATOM 687 C CA . THR A 1 90 ? 3.034 6.308 -11.458 1.00 88.56 90 THR A CA 1
ATOM 688 C C . THR A 1 90 ? 3.696 5.398 -12.478 1.00 88.56 90 THR A C 1
ATOM 690 O O . THR A 1 90 ? 3.696 4.178 -12.330 1.00 88.56 90 THR A O 1
ATOM 693 N N . VAL A 1 91 ? 4.270 6.004 -13.516 1.00 88.19 91 VAL A N 1
ATOM 694 C CA . VAL A 1 91 ? 5.000 5.295 -14.570 1.00 88.19 91 VAL A CA 1
ATOM 695 C C . VAL A 1 91 ? 6.482 5.253 -14.218 1.00 88.19 91 VAL A C 1
ATOM 697 O O . VAL A 1 91 ? 7.105 6.281 -13.948 1.00 88.19 91 VAL A O 1
ATOM 700 N N . PHE A 1 92 ? 7.052 4.057 -14.261 1.00 88.19 92 PHE A N 1
ATOM 701 C CA . PHE A 1 92 ? 8.452 3.779 -13.996 1.00 88.19 92 PHE A CA 1
ATOM 702 C C . PHE A 1 92 ? 9.133 3.297 -15.280 1.00 88.19 92 PHE A C 1
ATOM 704 O O . PHE A 1 92 ? 9.021 2.120 -15.627 1.00 88.19 92 PHE A O 1
ATOM 711 N N . PRO A 1 93 ? 9.832 4.183 -16.012 1.00 85.12 93 PRO A N 1
ATOM 712 C CA . PRO A 1 93 ? 10.632 3.767 -17.157 1.00 85.12 93 PRO A CA 1
ATOM 713 C C . PRO A 1 93 ? 11.784 2.844 -16.744 1.00 85.12 93 PRO A C 1
ATOM 715 O O . PRO A 1 93 ? 12.266 2.892 -15.610 1.00 85.12 93 PRO A O 1
ATOM 718 N N . GLN A 1 94 ? 12.259 2.037 -17.692 1.00 82.00 94 GLN A N 1
ATOM 719 C CA . GLN A 1 94 ? 13.430 1.177 -17.502 1.00 82.00 94 GLN A CA 1
ATOM 720 C C . GLN A 1 94 ? 14.680 2.008 -17.163 1.00 82.00 94 GLN A C 1
ATOM 722 O O . GLN A 1 94 ? 15.406 1.706 -16.217 1.00 82.00 94 GLN A O 1
ATOM 727 N N . GLU A 1 95 ? 14.885 3.108 -17.890 1.00 80.62 95 GLU A N 1
ATOM 728 C CA . GLU A 1 95 ? 16.010 4.026 -17.717 1.00 80.62 95 GLU A CA 1
ATOM 729 C C . GLU A 1 95 ? 15.519 5.476 -17.697 1.00 80.62 95 GLU A C 1
ATOM 731 O O . GLU A 1 95 ? 14.508 5.821 -18.313 1.00 80.62 95 GLU A O 1
ATOM 736 N N . LEU A 1 96 ? 16.246 6.347 -16.995 1.00 80.44 96 LEU A N 1
ATOM 737 C CA . LEU A 1 96 ? 16.037 7.789 -17.092 1.00 80.44 96 LEU A CA 1
ATOM 738 C C . LEU A 1 96 ? 17.004 8.386 -18.115 1.00 80.44 96 LEU A C 1
ATOM 740 O O . LEU A 1 96 ? 18.159 7.970 -18.170 1.00 80.44 96 LEU A O 1
ATOM 744 N N . PRO A 1 97 ? 16.605 9.443 -18.842 1.00 77.50 97 PRO A N 1
ATOM 745 C CA . PRO A 1 97 ? 17.465 10.104 -19.826 1.00 77.50 97 PRO A CA 1
ATOM 746 C C . PRO A 1 97 ? 18.601 10.930 -19.188 1.00 77.50 97 PRO A C 1
ATOM 748 O O . PRO A 1 97 ? 19.248 11.731 -19.860 1.00 77.50 97 PRO A O 1
ATOM 751 N N . PHE A 1 98 ? 18.832 10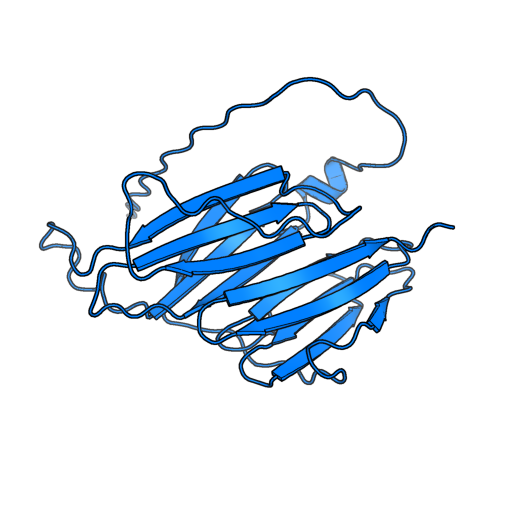.785 -17.881 1.00 79.38 98 PHE A N 1
ATOM 752 C CA . PHE A 1 98 ? 19.742 11.610 -17.101 1.00 79.38 98 PHE A CA 1
ATOM 753 C C . PHE A 1 98 ? 20.900 10.779 -16.550 1.00 79.38 98 PHE A C 1
ATOM 755 O O . PHE A 1 98 ? 20.717 9.941 -15.670 1.00 79.38 98 PHE A O 1
ATOM 762 N N . ASN A 1 99 ? 22.121 11.094 -16.986 1.00 71.62 99 ASN A N 1
ATOM 763 C CA . ASN A 1 99 ? 23.338 10.375 -16.583 1.00 71.62 99 ASN A CA 1
ATOM 764 C C . ASN A 1 99 ? 23.634 10.427 -15.070 1.00 71.62 99 ASN A C 1
ATOM 766 O O . ASN A 1 99 ? 24.355 9.577 -14.558 1.00 71.62 99 ASN A O 1
ATOM 770 N N . TYR A 1 100 ? 23.101 11.413 -14.339 1.00 74.06 100 TYR A N 1
ATOM 771 C CA . TYR A 1 100 ? 23.275 11.509 -12.883 1.00 74.06 100 TYR A CA 1
ATOM 772 C C . TYR A 1 100 ? 22.348 10.570 -12.093 1.00 74.06 100 TYR A C 1
ATOM 774 O O . TYR A 1 100 ? 22.485 10.463 -10.878 1.00 74.06 100 TYR A O 1
ATOM 782 N N . ALA A 1 101 ? 21.416 9.883 -12.759 1.00 71.06 101 ALA A N 1
ATOM 783 C CA . ALA A 1 101 ? 20.472 8.954 -12.148 1.00 71.06 101 ALA A CA 1
ATOM 784 C C . ALA A 1 101 ? 20.915 7.485 -12.306 1.00 71.06 101 ALA A C 1
ATOM 786 O O . ALA A 1 101 ? 20.084 6.604 -12.510 1.00 71.06 101 ALA A O 1
ATOM 787 N N . ALA A 1 102 ? 22.223 7.216 -12.200 1.00 70.69 102 ALA A N 1
ATOM 788 C CA . ALA A 1 102 ? 22.818 5.886 -12.400 1.00 70.69 102 ALA A CA 1
ATOM 789 C C . ALA A 1 102 ? 22.227 4.786 -11.492 1.00 70.69 102 ALA A C 1
ATOM 791 O O . ALA A 1 102 ? 22.269 3.609 -11.833 1.00 70.69 102 ALA A O 1
ATOM 792 N N . ASP A 1 103 ? 21.636 5.179 -10.362 1.00 78.81 103 ASP A N 1
ATOM 793 C CA . ASP A 1 103 ? 21.052 4.276 -9.369 1.00 78.81 103 ASP A CA 1
ATOM 794 C C . ASP A 1 103 ? 19.526 4.144 -9.477 1.00 78.81 103 ASP A C 1
ATOM 796 O O . ASP A 1 103 ? 18.906 3.463 -8.663 1.00 78.81 103 ASP A O 1
ATOM 800 N N . TYR A 1 104 ? 18.900 4.773 -10.476 1.00 81.06 104 TYR A N 1
ATOM 801 C CA . TYR A 1 104 ? 17.443 4.797 -10.621 1.00 81.06 104 TYR A CA 1
ATOM 802 C C . TYR A 1 104 ? 16.810 3.409 -10.794 1.00 81.06 104 TYR A C 1
ATOM 804 O O . TYR A 1 104 ? 15.690 3.189 -10.341 1.00 81.06 104 TYR A O 1
ATOM 812 N N . SER A 1 105 ? 17.520 2.468 -11.416 1.00 80.50 105 SER A N 1
ATOM 813 C CA . SER A 1 105 ? 17.048 1.096 -11.633 1.00 80.50 105 SER A CA 1
ATOM 814 C C . SER A 1 105 ? 17.300 0.158 -10.447 1.00 80.50 105 SER A C 1
ATOM 816 O O . SER A 1 105 ? 16.904 -1.002 -10.509 1.00 80.50 105 SER A O 1
ATOM 818 N N . LYS A 1 106 ? 17.947 0.622 -9.365 1.00 85.62 106 LYS A N 1
ATOM 819 C CA . LYS A 1 106 ? 18.233 -0.214 -8.185 1.00 85.62 106 LYS A CA 1
ATOM 820 C C . LYS A 1 106 ? 17.000 -0.527 -7.327 1.00 85.62 106 LYS A C 1
ATOM 822 O O . LYS A 1 106 ? 16.895 -1.666 -6.880 1.00 85.62 106 LYS A O 1
ATOM 827 N N . PRO A 1 107 ? 16.092 0.425 -7.036 1.00 86.50 107 PRO A N 1
ATOM 828 C CA . PRO A 1 107 ? 14.906 0.137 -6.239 1.00 86.50 107 PRO A CA 1
ATOM 829 C C . PRO A 1 107 ? 13.955 -0.798 -6.986 1.00 86.50 107 PRO A C 1
ATOM 831 O O . PRO A 1 107 ? 13.510 -0.484 -8.087 1.00 86.50 107 PRO A O 1
ATOM 834 N N . THR A 1 108 ? 13.621 -1.926 -6.370 1.00 90.25 108 THR A N 1
ATOM 835 C CA . THR A 1 108 ? 12.729 -2.954 -6.935 1.00 90.25 108 THR A CA 1
ATOM 836 C C . THR A 1 108 ? 11.342 -2.945 -6.309 1.00 90.25 108 THR A C 1
ATOM 838 O O . THR A 1 108 ? 10.529 -3.808 -6.616 1.00 90.25 108 THR A O 1
ATOM 841 N N . HIS A 1 109 ? 11.056 -1.980 -5.436 1.00 91.25 109 HIS A N 1
ATOM 842 C CA . HIS A 1 109 ? 9.772 -1.861 -4.763 1.00 91.25 109 HIS A CA 1
ATOM 843 C C . HIS A 1 109 ? 9.256 -0.429 -4.843 1.00 91.25 109 HIS A C 1
ATOM 845 O O . HIS A 1 109 ? 10.021 0.542 -4.816 1.00 91.25 109 HIS A O 1
ATOM 851 N N . VAL A 1 110 ? 7.936 -0.316 -4.931 1.00 91.69 110 VAL A N 1
ATOM 852 C CA . VAL A 1 110 ? 7.202 0.944 -4.911 1.00 91.69 110 VAL A CA 1
ATOM 853 C C . VAL A 1 110 ? 6.332 0.953 -3.678 1.00 91.69 110 VAL A C 1
ATOM 855 O O . VAL A 1 110 ? 5.534 0.040 -3.478 1.00 91.69 110 VAL A O 1
ATOM 858 N N . THR A 1 111 ? 6.471 2.004 -2.880 1.00 91.88 111 THR A N 1
ATOM 859 C CA . THR A 1 111 ? 5.653 2.226 -1.694 1.00 91.88 111 THR A CA 1
ATOM 860 C C . THR A 1 111 ? 4.729 3.407 -1.938 1.00 91.88 111 THR A C 1
ATOM 862 O O . THR A 1 111 ? 5.184 4.475 -2.349 1.00 91.88 111 THR A O 1
ATOM 865 N N . SER A 1 112 ? 3.440 3.233 -1.660 1.00 91.62 112 SER A N 1
ATOM 866 C CA . SER A 1 112 ? 2.465 4.318 -1.644 1.00 91.62 112 SER A CA 1
ATOM 867 C C . SER A 1 112 ? 1.941 4.537 -0.231 1.00 91.62 112 SER A C 1
ATOM 869 O O . SER A 1 112 ? 1.414 3.632 0.409 1.00 91.62 112 SER A O 1
ATOM 871 N N . VAL A 1 113 ? 2.083 5.769 0.238 1.00 89.75 113 VAL A N 1
ATOM 872 C CA . VAL A 1 113 ? 1.577 6.289 1.507 1.00 89.75 113 VAL A CA 1
ATOM 873 C C . VAL A 1 113 ? 0.317 7.078 1.182 1.00 89.75 113 VAL A C 1
ATOM 875 O O . VAL A 1 113 ? 0.383 8.139 0.560 1.00 89.75 113 VAL A O 1
ATOM 878 N N . CYS A 1 114 ? -0.830 6.557 1.592 1.00 85.94 114 CYS A N 1
ATOM 879 C CA . CYS A 1 114 ? -2.118 7.203 1.421 1.00 85.94 114 CYS A CA 1
ATOM 880 C C . CYS A 1 114 ? -2.483 7.957 2.696 1.00 85.94 114 CYS A C 1
ATOM 882 O O . CYS A 1 114 ? -2.760 7.371 3.744 1.00 85.94 114 CYS A O 1
ATOM 884 N N . SER A 1 115 ? -2.476 9.284 2.592 1.00 80.19 115 SER A N 1
ATOM 885 C CA . SER A 1 115 ? -3.141 10.160 3.544 1.00 80.19 115 SER A CA 1
ATOM 886 C C . SER A 1 115 ? -4.444 10.650 2.924 1.00 80.19 115 SER A C 1
ATOM 888 O O . SER A 1 115 ? -4.575 10.686 1.695 1.00 80.19 115 SER A O 1
ATOM 890 N N . PRO A 1 116 ? -5.428 11.090 3.714 1.00 70.75 116 PRO A N 1
ATOM 891 C CA . PRO A 1 116 ? -6.716 11.357 3.079 1.00 70.75 116 PRO A CA 1
ATOM 892 C C . PRO A 1 116 ? -6.795 12.722 2.367 1.00 70.75 116 PRO A C 1
ATOM 894 O O . PRO A 1 116 ? -7.823 13.058 1.794 1.00 70.75 116 PRO A O 1
ATOM 897 N N . ALA A 1 117 ? -5.659 13.429 2.273 1.00 73.44 117 ALA A N 1
ATOM 898 C CA . ALA A 1 117 ? -5.444 14.555 1.363 1.00 73.44 117 ALA A CA 1
ATOM 899 C C . ALA A 1 117 ? -4.532 14.238 0.153 1.00 73.44 117 ALA A C 1
ATOM 901 O O . ALA A 1 117 ? -4.509 15.019 -0.799 1.00 73.44 117 ALA A O 1
ATOM 902 N N . SER A 1 118 ? -3.739 13.156 0.177 1.00 81.00 118 SER A N 1
ATOM 903 C CA . SER A 1 118 ? -2.775 12.862 -0.894 1.00 81.00 118 SER A CA 1
ATOM 904 C C . SER A 1 118 ? -2.274 11.418 -0.899 1.00 81.00 118 SER A C 1
ATOM 906 O O . SER A 1 118 ? -2.108 10.810 0.157 1.00 81.00 118 SER A O 1
ATOM 908 N N . ILE A 1 119 ? -1.863 10.938 -2.074 1.00 86.25 119 ILE A N 1
ATOM 909 C CA . ILE A 1 119 ? -1.046 9.729 -2.217 1.00 86.25 119 ILE A CA 1
ATOM 910 C C . ILE A 1 119 ? 0.401 10.141 -2.498 1.00 86.25 119 ILE A C 1
ATOM 912 O O . ILE A 1 119 ? 0.676 10.832 -3.479 1.00 86.25 119 ILE A O 1
ATOM 916 N N . GLN A 1 120 ? 1.331 9.699 -1.653 1.00 89.38 120 GLN A N 1
ATOM 917 C CA . GLN A 1 120 ? 2.767 9.870 -1.861 1.00 89.38 120 GLN A CA 1
ATOM 918 C C . GLN A 1 120 ? 3.380 8.542 -2.292 1.00 89.38 120 GLN A C 1
ATOM 920 O O . GLN A 1 120 ? 3.326 7.568 -1.546 1.00 89.38 120 GLN A O 1
ATOM 925 N N . THR A 1 121 ? 3.979 8.508 -3.482 1.00 90.25 121 THR A N 1
ATOM 926 C CA . THR A 1 121 ? 4.627 7.310 -4.027 1.00 90.25 121 THR A CA 1
ATOM 927 C C . THR A 1 121 ? 6.142 7.480 -4.021 1.00 90.25 121 THR A C 1
ATOM 929 O O . THR A 1 121 ? 6.662 8.499 -4.478 1.00 90.25 121 THR A O 1
ATOM 932 N N . SER A 1 122 ? 6.858 6.479 -3.522 1.00 88.62 122 SER A N 1
ATOM 933 C CA . SER A 1 122 ? 8.318 6.452 -3.466 1.00 88.62 122 SER A CA 1
ATOM 934 C C . SER A 1 122 ? 8.869 5.100 -3.916 1.00 88.62 122 SER A C 1
ATOM 936 O O . SER A 1 122 ? 8.178 4.083 -3.918 1.00 88.62 122 SER A O 1
ATOM 938 N N . LEU A 1 123 ? 10.135 5.109 -4.324 1.00 87.88 123 LEU A N 1
ATOM 939 C CA . LEU A 1 123 ? 10.906 3.912 -4.640 1.00 87.88 123 LEU A CA 1
ATOM 940 C C . LEU A 1 123 ? 11.731 3.510 -3.415 1.00 87.88 123 LEU A C 1
ATOM 942 O O . LEU A 1 123 ? 12.354 4.376 -2.797 1.00 87.88 123 LEU A O 1
ATOM 946 N N . SER A 1 124 ? 11.779 2.217 -3.089 1.00 80.31 124 SER A N 1
ATOM 947 C CA . SER A 1 124 ? 12.624 1.699 -2.007 1.00 80.31 124 SER A CA 1
ATOM 948 C C . SER A 1 124 ? 13.449 0.482 -2.430 1.00 80.31 124 SER A C 1
ATOM 950 O O . SER A 1 124 ? 13.062 -0.322 -3.280 1.00 80.31 124 SER A O 1
ATOM 952 N N . THR A 1 125 ? 14.639 0.379 -1.837 1.00 71.56 125 THR A N 1
ATOM 953 C CA . THR A 1 125 ? 15.504 -0.812 -1.874 1.00 71.56 125 THR A CA 1
ATOM 954 C C . THR A 1 125 ? 15.354 -1.664 -0.618 1.00 71.56 125 THR A C 1
ATOM 956 O O . THR A 1 125 ? 15.745 -2.825 -0.617 1.00 71.56 125 THR A O 1
ATOM 959 N N . GLU A 1 126 ? 14.825 -1.069 0.450 1.00 64.81 126 GLU A N 1
ATOM 960 C CA . GLU A 1 126 ? 14.584 -1.710 1.736 1.00 64.81 126 GLU A CA 1
ATOM 961 C C . GLU A 1 126 ? 13.096 -2.008 1.884 1.00 64.81 126 GLU A C 1
ATOM 963 O O . GLU A 1 126 ? 12.233 -1.230 1.456 1.00 64.81 126 GLU A O 1
ATOM 968 N N . THR A 1 127 ? 12.821 -3.153 2.489 1.00 62.41 127 THR A N 1
ATOM 969 C CA . THR A 1 127 ? 11.487 -3.673 2.754 1.00 62.41 127 THR A CA 1
ATOM 970 C C . THR A 1 127 ? 11.314 -3.892 4.250 1.00 62.41 127 THR A C 1
ATOM 972 O O . THR A 1 127 ? 12.287 -4.005 5.000 1.00 62.41 127 THR A O 1
ATOM 975 N N . ALA A 1 128 ? 10.063 -3.889 4.701 1.00 65.81 128 ALA A N 1
ATOM 976 C CA . ALA A 1 128 ? 9.748 -4.102 6.102 1.00 65.81 128 ALA A CA 1
ATOM 977 C C . ALA A 1 128 ? 10.016 -5.556 6.517 1.00 65.81 128 ALA A C 1
ATOM 979 O O . ALA A 1 128 ? 10.038 -6.467 5.688 1.00 65.81 128 ALA A O 1
ATOM 980 N N . GLY A 1 129 ? 10.174 -5.780 7.822 1.00 65.00 129 GLY A N 1
ATOM 981 C CA . GLY A 1 129 ? 10.070 -7.126 8.381 1.00 65.00 129 GLY A CA 1
ATOM 982 C C . GLY A 1 129 ? 8.654 -7.682 8.201 1.00 65.00 129 GLY A C 1
ATOM 983 O O . GLY A 1 129 ? 7.683 -6.928 8.124 1.00 65.00 129 GLY A O 1
ATOM 984 N N . SER A 1 130 ? 8.553 -9.005 8.109 1.00 66.94 130 SER A N 1
ATOM 985 C CA . SER A 1 130 ? 7.277 -9.723 8.140 1.00 66.94 130 SER A CA 1
ATOM 986 C C . SER A 1 130 ? 6.810 -9.848 9.591 1.00 66.94 130 SER A C 1
ATOM 988 O O . SER A 1 130 ? 7.601 -10.252 10.447 1.00 66.94 130 SER A O 1
ATOM 990 N N . ALA A 1 131 ? 5.563 -9.472 9.878 1.00 69.62 131 ALA A N 1
ATOM 991 C CA . ALA A 1 131 ? 4.945 -9.716 11.177 1.00 69.62 131 ALA A CA 1
ATOM 992 C C . ALA A 1 131 ? 4.440 -11.164 11.288 1.00 69.62 131 ALA A C 1
ATOM 994 O O . ALA A 1 131 ? 4.019 -11.771 10.301 1.00 69.62 131 ALA A O 1
ATOM 995 N N . ASP A 1 132 ? 4.395 -11.692 12.513 1.00 74.19 132 ASP A N 1
ATOM 996 C CA . ASP A 1 132 ? 3.685 -12.939 12.801 1.00 74.19 132 ASP A CA 1
ATOM 997 C C . ASP A 1 132 ? 2.168 -12.694 12.719 1.00 74.19 132 ASP A C 1
ATOM 999 O O . ASP A 1 132 ? 1.530 -12.200 13.652 1.00 74.19 132 ASP A O 1
ATOM 1003 N N . LEU A 1 133 ? 1.592 -13.011 11.558 1.00 86.06 133 LEU A N 1
ATOM 1004 C CA . LEU A 1 133 ? 0.178 -12.823 11.238 1.00 86.06 133 LEU A CA 1
ATOM 1005 C C . LEU A 1 133 ? -0.577 -14.163 11.274 1.00 86.06 133 LEU A C 1
ATOM 1007 O O . LEU A 1 133 ? -0.122 -15.174 10.735 1.00 86.06 133 LEU A O 1
ATOM 1011 N N . ASN A 1 134 ? -1.763 -14.168 11.888 1.00 87.50 134 ASN A N 1
ATOM 1012 C CA . ASN A 1 134 ? -2.461 -15.408 12.249 1.00 87.50 134 ASN A CA 1
ATOM 1013 C C . ASN A 1 134 ? -3.539 -15.856 11.249 1.00 87.50 134 ASN A C 1
ATOM 1015 O O . ASN A 1 134 ? -3.889 -17.036 11.231 1.00 87.50 134 ASN A O 1
ATOM 1019 N N . ASN A 1 135 ? -4.053 -14.959 10.403 1.00 88.31 135 ASN A N 1
ATOM 1020 C CA . ASN A 1 135 ? -5.130 -15.271 9.462 1.00 88.31 135 ASN A CA 1
ATOM 1021 C C . ASN A 1 135 ? -4.580 -15.604 8.073 1.00 88.31 135 ASN A C 1
ATOM 1023 O O . ASN A 1 135 ? -3.566 -15.060 7.635 1.00 88.31 135 ASN A O 1
ATOM 1027 N N . GLU A 1 136 ? -5.252 -16.503 7.360 1.00 89.94 136 GLU A N 1
ATOM 1028 C CA . GLU A 1 136 ? -4.941 -16.787 5.957 1.00 89.94 136 GLU A CA 1
ATOM 1029 C C . GLU A 1 136 ? -5.481 -15.685 5.039 1.00 89.94 136 GLU A C 1
ATOM 1031 O O . GLU A 1 136 ? -6.569 -15.154 5.268 1.00 89.94 136 GLU A O 1
ATOM 1036 N N . LEU A 1 137 ? -4.741 -15.356 3.975 1.00 90.06 137 LEU A N 1
ATOM 1037 C CA . LEU A 1 137 ? -5.239 -14.431 2.952 1.00 90.06 137 LEU A CA 1
ATOM 1038 C C . LEU A 1 137 ? -6.511 -14.951 2.277 1.00 90.06 137 LEU A C 1
ATOM 1040 O O . LEU A 1 137 ? -6.708 -16.154 2.118 1.00 90.06 137 LEU A O 1
ATOM 1044 N N . GLY A 1 138 ? -7.357 -14.021 1.840 1.00 85.81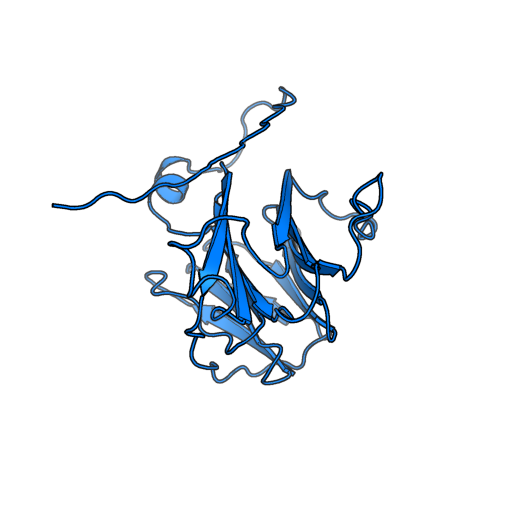 138 GLY A N 1
ATOM 1045 C CA . GLY A 1 138 ? -8.655 -14.294 1.226 1.00 85.81 138 GLY A CA 1
ATOM 1046 C C . GLY A 1 138 ? -9.764 -14.621 2.228 1.00 85.81 138 GLY A C 1
ATOM 1047 O O . GLY A 1 138 ? -10.934 -14.547 1.863 1.00 85.81 138 GLY A O 1
ATOM 1048 N N . SER A 1 139 ? -9.422 -14.932 3.482 1.00 88.56 139 SER A N 1
ATOM 1049 C CA . SER A 1 139 ? -10.401 -15.049 4.562 1.00 88.56 139 SER A CA 1
ATOM 1050 C C . SER A 1 139 ? -10.620 -13.691 5.216 1.00 88.56 139 SER A C 1
ATOM 1052 O O . SER A 1 139 ? -9.667 -12.964 5.506 1.00 88.56 139 SER A O 1
ATOM 1054 N N . ALA A 1 140 ? -11.883 -13.356 5.453 1.00 91.38 140 ALA A N 1
ATOM 1055 C CA . ALA A 1 140 ? -12.241 -12.186 6.229 1.00 91.38 140 ALA A CA 1
ATOM 1056 C C . ALA A 1 140 ? -11.942 -12.411 7.723 1.00 91.38 140 ALA A C 1
ATOM 1058 O O . ALA A 1 140 ? -12.083 -13.530 8.222 1.00 91.38 140 ALA A O 1
ATOM 1059 N N . PHE A 1 141 ? -11.541 -11.360 8.436 1.00 92.62 141 PHE A N 1
ATOM 1060 C CA . PHE A 1 141 ? -11.384 -11.377 9.890 1.00 92.62 141 PHE A CA 1
ATOM 1061 C C . PHE A 1 141 ? -11.995 -10.127 10.521 1.00 92.62 141 PHE A C 1
ATOM 1063 O O . PHE A 1 141 ? -11.912 -9.030 9.969 1.00 92.62 141 PHE A O 1
ATOM 1070 N N . GLU A 1 142 ? -12.612 -10.298 11.687 1.00 93.75 142 GLU A N 1
ATOM 1071 C CA . GLU A 1 142 ? -13.248 -9.205 12.418 1.00 93.75 142 GLU A CA 1
ATOM 1072 C C . GLU A 1 142 ? -12.229 -8.429 13.256 1.00 93.75 142 GLU A C 1
ATOM 1074 O O . GLU A 1 142 ? -11.345 -8.998 13.899 1.00 93.75 142 GLU A O 1
ATOM 1079 N N . VAL A 1 143 ? -12.394 -7.112 13.262 1.00 90.25 143 VAL A N 1
ATOM 1080 C CA . VAL A 1 143 ? -11.688 -6.150 14.096 1.00 90.25 143 VAL A CA 1
ATOM 1081 C C . VAL A 1 143 ? -12.735 -5.438 14.939 1.00 90.25 143 VAL A C 1
ATOM 1083 O O . VAL A 1 143 ? -13.626 -4.778 14.413 1.00 90.25 143 VAL A O 1
ATOM 1086 N N . ASN A 1 144 ? -12.626 -5.578 16.255 1.00 90.56 144 ASN A N 1
ATOM 1087 C CA . ASN A 1 144 ? -13.444 -4.858 17.221 1.00 90.56 144 ASN A CA 1
ATOM 1088 C C . ASN A 1 144 ? -12.557 -4.502 18.418 1.00 90.56 144 ASN A C 1
ATOM 1090 O O . ASN A 1 144 ? -12.172 -5.383 19.190 1.00 90.56 144 ASN A O 1
ATOM 1094 N N . SER A 1 145 ? -12.162 -3.234 18.519 1.00 86.81 145 SER A N 1
ATOM 1095 C CA . SER A 1 145 ? -11.229 -2.763 19.541 1.00 86.81 145 SER A CA 1
ATOM 1096 C C . SER A 1 145 ? -11.543 -1.328 19.948 1.00 86.81 145 SER A C 1
ATOM 1098 O O . SER A 1 145 ? -11.876 -0.487 19.119 1.00 86.81 145 SER A O 1
ATOM 1100 N N . GLU A 1 146 ? -11.364 -1.031 21.233 1.00 86.88 146 GLU A N 1
ATOM 1101 C CA . GLU A 1 146 ? -11.430 0.326 21.797 1.00 86.88 146 GLU A CA 1
ATOM 1102 C C . GLU A 1 146 ? -10.116 1.107 21.599 1.00 86.88 146 GLU A C 1
ATOM 1104 O O . GLU A 1 146 ? -9.955 2.215 22.113 1.00 86.88 146 GLU A O 1
ATOM 1109 N N . LYS A 1 147 ? -9.145 0.533 20.879 1.00 86.88 147 LYS A N 1
ATOM 1110 C CA . LYS A 1 147 ? -7.886 1.182 20.507 1.00 86.88 147 LYS A CA 1
ATOM 1111 C C . LYS A 1 147 ? -7.751 1.287 18.997 1.00 86.88 147 LYS A C 1
ATOM 1113 O O . LYS A 1 147 ? -8.435 0.600 18.247 1.00 86.88 147 LYS A O 1
ATOM 1118 N N . LEU A 1 148 ? -6.827 2.143 18.562 1.00 85.06 148 LEU A N 1
ATOM 1119 C CA . LEU A 1 148 ? -6.402 2.186 17.170 1.00 85.06 148 LEU A CA 1
ATOM 1120 C C . LEU A 1 148 ? -5.818 0.822 16.782 1.00 85.06 148 LEU A C 1
ATOM 1122 O O . LEU A 1 148 ? -4.999 0.256 17.510 1.00 85.06 148 LEU A O 1
ATOM 1126 N N . VAL A 1 149 ? -6.223 0.313 15.625 1.00 88.06 149 VAL A N 1
ATOM 1127 C CA . VAL A 1 149 ? -5.781 -0.982 15.113 1.00 88.06 149 VAL A CA 1
ATOM 1128 C C . VAL A 1 149 ? -5.024 -0.796 13.806 1.00 88.06 149 VAL A C 1
ATOM 1130 O O . VAL A 1 149 ? -5.460 -0.059 12.927 1.00 88.06 149 VAL A O 1
ATOM 1133 N N . ALA A 1 150 ? -3.902 -1.496 13.657 1.00 89.19 150 ALA A N 1
ATOM 1134 C CA . ALA A 1 150 ? -3.240 -1.687 12.375 1.00 89.19 150 ALA A CA 1
ATOM 1135 C C . ALA A 1 150 ? -3.637 -3.055 11.817 1.00 89.19 150 ALA A C 1
ATOM 1137 O O . ALA A 1 150 ? -3.244 -4.082 12.370 1.00 89.19 150 ALA A O 1
ATOM 1138 N N . ALA A 1 151 ? -4.421 -3.071 10.740 1.00 91.25 151 ALA A N 1
ATOM 1139 C CA . ALA A 1 151 ? -4.708 -4.286 9.993 1.00 91.25 151 ALA A CA 1
ATOM 1140 C C . ALA A 1 151 ? -3.691 -4.436 8.858 1.00 91.25 151 ALA A C 1
ATOM 1142 O O . ALA A 1 151 ? -3.486 -3.523 8.058 1.00 91.25 151 ALA A O 1
ATOM 1143 N N . THR A 1 152 ? -3.054 -5.596 8.803 1.00 92.75 152 THR A N 1
ATOM 1144 C CA . THR A 1 152 ? -1.846 -5.849 8.024 1.00 92.75 152 THR A CA 1
ATOM 1145 C C . THR A 1 152 ? -2.061 -7.046 7.110 1.00 92.75 152 THR A C 1
ATOM 1147 O O . THR A 1 152 ? -2.617 -8.069 7.513 1.00 92.75 152 THR A O 1
ATOM 1150 N N . VAL A 1 153 ? -1.596 -6.917 5.874 1.00 93.06 153 VAL A N 1
ATOM 1151 C CA . VAL A 1 153 ? -1.594 -7.953 4.840 1.00 93.06 153 VAL A CA 1
ATOM 1152 C C . VAL A 1 153 ? -0.164 -8.127 4.367 1.00 93.06 153 VAL A C 1
ATOM 1154 O O . VAL A 1 153 ? 0.393 -7.183 3.821 1.00 93.06 153 VAL A O 1
ATOM 1157 N N . ASP A 1 154 ? 0.405 -9.317 4.551 1.00 92.56 154 ASP A N 1
ATOM 1158 C CA . ASP A 1 154 ? 1.734 -9.692 4.062 1.00 92.56 154 ASP A CA 1
ATOM 1159 C C . ASP A 1 154 ? 1.596 -10.729 2.941 1.00 92.56 154 ASP A C 1
ATOM 1161 O O . ASP A 1 154 ? 1.220 -11.890 3.157 1.00 92.56 154 ASP A O 1
ATOM 1165 N N . CYS A 1 155 ? 1.915 -10.309 1.719 1.00 91.00 155 CYS A N 1
ATOM 1166 C CA . CYS A 1 155 ? 1.849 -11.170 0.544 1.00 91.00 155 CYS A CA 1
ATOM 1167 C C . CYS A 1 155 ? 2.975 -12.208 0.506 1.00 91.00 155 CYS A C 1
ATOM 1169 O O . CYS A 1 155 ? 2.790 -13.285 -0.059 1.00 91.00 155 CYS A O 1
ATOM 1171 N N . THR A 1 156 ? 4.117 -11.915 1.132 1.00 87.50 156 THR A N 1
ATOM 1172 C CA . THR A 1 156 ? 5.279 -12.812 1.204 1.00 87.50 156 THR A CA 1
ATOM 1173 C C . THR A 1 156 ? 4.970 -14.002 2.107 1.00 87.50 156 THR A C 1
ATOM 1175 O O . THR A 1 156 ? 5.172 -15.151 1.717 1.00 87.50 156 THR A O 1
ATOM 1178 N N . ALA A 1 157 ? 4.427 -13.733 3.297 1.00 89.06 157 ALA A N 1
ATOM 1179 C CA . ALA A 1 157 ? 4.020 -14.758 4.257 1.00 89.06 157 ALA A CA 1
ATOM 1180 C C . ALA A 1 157 ? 2.688 -15.433 3.885 1.00 89.06 157 ALA A C 1
ATOM 1182 O O . ALA A 1 157 ? 2.352 -16.487 4.425 1.00 89.06 157 ALA A O 1
ATOM 1183 N N . ARG A 1 158 ? 1.925 -14.836 2.960 1.00 90.81 158 ARG A N 1
ATOM 1184 C CA . ARG A 1 158 ? 0.539 -15.200 2.631 1.00 90.81 158 ARG A CA 1
ATOM 1185 C C . ARG A 1 158 ? -0.380 -15.179 3.853 1.0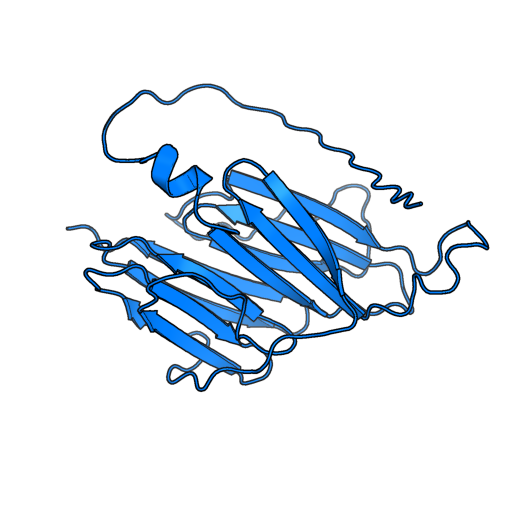0 90.81 158 ARG A C 1
ATOM 1187 O O . ARG A 1 158 ? -1.240 -16.052 4.015 1.00 90.81 158 ARG A O 1
ATOM 1194 N N . LYS A 1 159 ? -0.208 -14.167 4.702 1.00 92.44 159 LYS A N 1
ATOM 1195 C CA . LYS A 1 159 ? -0.956 -14.008 5.950 1.00 92.44 159 LYS A CA 1
ATOM 1196 C C . LYS A 1 159 ? -1.517 -12.599 6.101 1.00 92.44 159 LYS A C 1
ATOM 1198 O O . LYS A 1 159 ? -1.017 -11.642 5.516 1.00 92.44 159 LYS A O 1
ATOM 1203 N N . ALA A 1 160 ? -2.563 -12.491 6.908 1.00 93.06 160 ALA A N 1
ATOM 1204 C CA . ALA A 1 160 ? -3.151 -11.235 7.337 1.00 93.06 160 ALA A CA 1
ATOM 1205 C C . ALA A 1 160 ? -3.447 -11.263 8.837 1.00 93.06 160 ALA A C 1
ATOM 1207 O O . ALA A 1 160 ? -3.489 -12.317 9.476 1.00 93.06 160 ALA A O 1
ATOM 1208 N N . GLY A 1 161 ? -3.664 -10.099 9.421 1.00 92.06 161 GLY A N 1
ATOM 1209 C CA . GLY A 1 161 ? -4.019 -9.988 10.824 1.00 92.06 161 GLY A CA 1
ATOM 1210 C C . GLY A 1 161 ? -4.105 -8.544 11.248 1.00 92.06 161 GLY A C 1
ATOM 1211 O O . GLY A 1 161 ? -4.059 -7.638 10.419 1.00 92.06 161 GLY A O 1
ATOM 1212 N N . TYR A 1 162 ? -4.231 -8.335 12.548 1.00 91.44 162 TYR A N 1
ATOM 1213 C CA . TYR A 1 162 ? -4.223 -6.999 13.101 1.00 91.44 162 TYR A CA 1
ATOM 1214 C C . TYR A 1 162 ? -3.562 -6.971 14.470 1.00 91.44 162 TYR A C 1
ATOM 1216 O O . TYR A 1 162 ? -3.494 -7.986 15.167 1.00 91.44 162 TYR A O 1
ATOM 1224 N N . SER A 1 163 ? -3.094 -5.792 14.852 1.00 89.25 163 SER A N 1
ATOM 1225 C CA . SER A 1 163 ? -2.596 -5.509 16.190 1.00 89.25 163 SER A CA 1
ATOM 1226 C C . SER A 1 163 ? -3.153 -4.180 16.686 1.00 89.25 163 SER A C 1
ATOM 1228 O O . SER A 1 163 ? -3.334 -3.229 15.923 1.00 89.25 163 SER A O 1
ATOM 1230 N N . GLU A 1 164 ? -3.450 -4.117 17.981 1.00 89.31 164 GLU A N 1
ATOM 1231 C CA . GLU A 1 164 ? -3.714 -2.848 18.653 1.00 89.31 164 GLU A CA 1
ATOM 1232 C C . GLU A 1 164 ? -2.416 -2.055 18.765 1.00 89.31 164 GLU A C 1
ATOM 1234 O O . GLU A 1 164 ? -1.383 -2.597 19.167 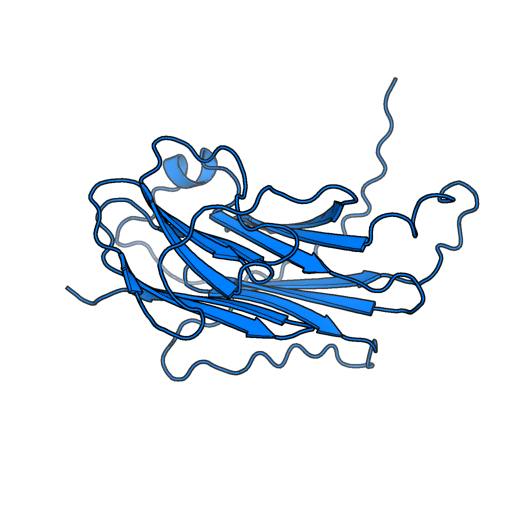1.00 89.31 164 GLU A O 1
ATOM 1239 N N . ILE A 1 165 ? -2.475 -0.765 18.450 1.00 81.75 165 ILE A N 1
ATOM 1240 C CA . ILE A 1 165 ? -1.313 0.114 18.483 1.00 81.75 165 ILE A CA 1
ATOM 1241 C C . ILE A 1 165 ? -1.624 1.404 19.239 1.00 81.75 165 ILE A C 1
ATOM 1243 O O . ILE A 1 165 ? -2.678 2.010 19.076 1.00 81.75 165 ILE A O 1
ATOM 1247 N N . ASP A 1 166 ? -0.661 1.863 20.037 1.00 75.12 166 ASP A N 1
ATOM 1248 C CA . ASP A 1 166 ? -0.734 3.195 20.652 1.00 75.12 166 ASP A CA 1
ATOM 1249 C C . ASP A 1 166 ? -0.239 4.278 19.684 1.00 75.12 166 ASP A C 1
ATOM 1251 O O . ASP A 1 166 ? -0.684 5.418 19.732 1.00 75.12 166 ASP A O 1
ATOM 1255 N N . ASN A 1 167 ? 0.716 3.923 18.817 1.00 67.75 167 ASN A N 1
ATOM 1256 C CA . ASN A 1 167 ? 1.296 4.790 17.796 1.00 67.75 167 ASN A CA 1
ATOM 1257 C C . ASN A 1 167 ? 1.757 3.947 16.605 1.00 67.75 167 ASN A C 1
ATOM 1259 O O . ASN A 1 167 ? 2.389 2.904 16.794 1.00 67.75 167 ASN A O 1
ATOM 1263 N N . PHE A 1 168 ? 1.524 4.431 15.386 1.00 72.94 168 PHE A N 1
ATOM 1264 C CA . PHE A 1 168 ? 2.027 3.777 14.182 1.00 72.94 168 PHE A CA 1
ATOM 1265 C C . PHE A 1 168 ? 3.537 4.018 14.033 1.00 72.94 168 PHE A C 1
ATOM 1267 O O . PHE A 1 168 ? 3.983 5.159 13.909 1.00 72.94 168 PHE A O 1
ATOM 1274 N N . ARG A 1 169 ? 4.334 2.943 14.074 1.00 68.94 169 ARG A N 1
ATOM 1275 C CA . ARG A 1 169 ? 5.810 2.999 13.997 1.00 68.94 169 ARG A CA 1
ATOM 1276 C C . ARG A 1 169 ? 6.372 2.653 12.617 1.00 68.94 169 ARG A C 1
ATOM 1278 O O . ARG A 1 169 ? 7.581 2.746 12.424 1.00 68.94 169 ARG A O 1
ATOM 1285 N N . GLY A 1 170 ? 5.505 2.296 11.675 1.00 68.69 170 GLY A N 1
ATOM 1286 C CA . GLY A 1 170 ? 5.872 1.867 10.332 1.00 68.69 170 GLY A CA 1
ATOM 1287 C C . GLY A 1 170 ? 5.174 0.564 9.934 1.00 68.69 170 GLY A C 1
ATOM 1288 O O . GLY A 1 170 ? 4.529 -0.071 10.768 1.00 68.69 170 GLY A O 1
ATOM 1289 N N . PRO A 1 171 ? 5.262 0.188 8.650 1.00 70.94 171 PRO A N 1
ATOM 1290 C CA . PRO A 1 171 ? 4.696 -1.057 8.135 1.00 70.94 171 PRO A CA 1
ATOM 1291 C C . PRO A 1 171 ? 5.449 -2.300 8.644 1.00 70.94 171 PRO A C 1
ATOM 1293 O O . PRO A 1 171 ? 6.674 -2.281 8.735 1.00 70.94 171 PRO A O 1
ATOM 1296 N N . GLU A 1 172 ? 4.730 -3.402 8.882 1.00 74.50 172 GLU A N 1
ATOM 1297 C CA . GLU A 1 172 ? 5.292 -4.720 9.243 1.00 74.50 172 GLU A CA 1
ATOM 1298 C C . GLU A 1 172 ? 4.689 -5.840 8.362 1.00 74.50 172 GLU A C 1
ATOM 1300 O O . GLU A 1 172 ? 4.107 -6.802 8.854 1.00 74.50 172 GLU A O 1
ATOM 1305 N N . TYR A 1 173 ? 4.755 -5.689 7.032 1.00 77.62 173 TYR A N 1
ATOM 1306 C CA . TYR A 1 173 ? 4.154 -6.621 6.056 1.00 77.62 173 TYR A CA 1
ATOM 1307 C C . TYR A 1 173 ? 5.143 -7.222 5.041 1.00 77.62 173 TYR A C 1
ATOM 1309 O O . TYR A 1 173 ? 4.754 -7.603 3.937 1.00 77.62 173 TYR A O 1
ATOM 1317 N N . GLY A 1 174 ? 6.432 -7.300 5.377 1.00 79.50 174 GLY A N 1
ATOM 1318 C CA . GLY A 1 174 ? 7.422 -7.902 4.483 1.00 79.50 174 GLY A CA 1
ATOM 1319 C C . GLY A 1 174 ? 7.710 -7.068 3.223 1.00 79.50 174 GLY A C 1
ATOM 1320 O O . GLY A 1 174 ? 7.662 -5.835 3.235 1.00 79.50 174 GLY A O 1
ATOM 1321 N N . ASN A 1 175 ? 8.032 -7.754 2.117 1.00 82.62 175 ASN A N 1
ATOM 1322 C CA . ASN A 1 175 ? 8.435 -7.126 0.849 1.00 82.62 175 ASN A CA 1
ATOM 1323 C C . ASN A 1 175 ? 7.268 -6.558 0.040 1.00 82.62 175 ASN A C 1
ATOM 1325 O O . ASN A 1 175 ? 7.428 -5.574 -0.680 1.00 82.62 175 ASN A O 1
ATOM 1329 N N . SER A 1 176 ? 6.100 -7.184 0.139 1.00 89.25 176 SER A N 1
ATOM 1330 C CA . SER A 1 176 ? 4.888 -6.729 -0.522 1.00 89.25 176 SER A CA 1
ATOM 1331 C C . SER A 1 176 ? 3.691 -6.980 0.371 1.00 89.25 176 SER A C 1
ATOM 1333 O O . SER A 1 176 ? 3.590 -8.027 1.013 1.00 89.25 176 SER A O 1
ATOM 1335 N N . GLY A 1 177 ? 2.790 -6.009 0.398 1.00 92.56 177 GLY A N 1
ATOM 1336 C CA . GLY A 1 177 ? 1.671 -6.010 1.312 1.00 92.56 177 GLY A CA 1
ATOM 1337 C C . GLY A 1 177 ? 1.198 -4.603 1.618 1.00 92.56 177 GLY A C 1
ATOM 1338 O O . GLY A 1 177 ? 1.602 -3.629 0.976 1.00 92.56 177 GLY A O 1
ATOM 1339 N N . GLY A 1 178 ? 0.343 -4.501 2.624 1.00 92.44 178 GLY A N 1
ATOM 1340 C CA . GLY A 1 178 ? -0.191 -3.226 3.058 1.00 92.44 178 GLY A CA 1
ATOM 1341 C C . GLY A 1 178 ? -0.615 -3.230 4.512 1.00 92.44 178 GLY A C 1
ATOM 1342 O O . GLY A 1 178 ? -0.889 -4.272 5.105 1.00 92.44 178 GLY A O 1
ATOM 1343 N N . VAL A 1 179 ? -0.673 -2.032 5.075 1.00 91.00 179 VAL A N 1
ATOM 1344 C CA . VAL A 1 179 ? -1.242 -1.760 6.388 1.00 91.00 179 VAL A CA 1
ATOM 1345 C C . VAL A 1 179 ? -2.303 -0.687 6.243 1.00 91.00 179 VAL A C 1
ATOM 1347 O O . VAL A 1 179 ? -2.116 0.295 5.518 1.00 91.00 179 VAL A O 1
ATOM 1350 N N . VAL A 1 180 ? -3.415 -0.886 6.932 1.00 90.00 180 VAL A N 1
ATOM 1351 C CA . VAL A 1 180 ? -4.516 0.066 7.022 1.00 90.00 180 VAL A CA 1
ATOM 1352 C C . VAL A 1 180 ? -4.835 0.310 8.491 1.00 90.00 180 VAL A C 1
ATOM 1354 O O . VAL A 1 180 ? -4.803 -0.619 9.301 1.00 90.00 180 VAL A O 1
ATOM 1357 N N . LEU A 1 181 ? -5.094 1.565 8.850 1.00 87.81 181 LEU A N 1
ATOM 1358 C CA . LEU A 1 181 ? -5.420 1.938 10.222 1.00 87.81 181 LEU A CA 1
ATOM 1359 C C . LEU A 1 181 ? -6.938 1.983 10.420 1.00 87.81 181 LEU A C 1
ATOM 1361 O O . LEU A 1 181 ? -7.635 2.696 9.704 1.00 87.81 181 LEU A O 1
ATOM 1365 N N . ILE A 1 182 ? -7.437 1.252 11.416 1.00 86.19 182 ILE A N 1
ATOM 1366 C CA . ILE A 1 182 ? -8.848 1.235 11.817 1.00 86.19 182 ILE A CA 1
ATOM 1367 C C . ILE A 1 182 ? -8.987 2.022 13.129 1.00 86.19 182 ILE A C 1
ATOM 1369 O O . ILE A 1 182 ? -8.312 1.679 14.107 1.00 86.19 182 ILE A O 1
ATOM 1373 N N . PRO A 1 183 ? -9.806 3.090 13.163 1.00 83.06 183 PRO A N 1
ATOM 1374 C CA . PRO A 1 183 ? -10.054 3.891 14.357 1.00 83.06 183 PRO A CA 1
ATOM 1375 C C . PRO A 1 183 ? -10.543 3.086 15.567 1.00 83.06 183 PRO A C 1
ATOM 1377 O O . PRO A 1 183 ? -11.243 2.084 15.444 1.00 83.06 183 PRO A O 1
ATOM 1380 N N . ALA A 1 184 ? -10.221 3.589 16.758 1.00 84.75 184 ALA A N 1
ATOM 1381 C CA . ALA A 1 184 ? -10.750 3.066 18.012 1.00 84.75 184 ALA A CA 1
ATOM 1382 C C . ALA A 1 184 ? -12.286 3.138 18.056 1.00 84.75 184 ALA A C 1
ATOM 1384 O O . ALA A 1 184 ? -12.872 4.171 17.726 1.00 84.75 184 ALA A O 1
ATOM 1385 N N . GLY A 1 185 ? -12.919 2.061 18.517 1.00 81.69 185 GLY A N 1
ATOM 1386 C CA . GLY A 1 185 ? -14.373 1.938 18.633 1.00 81.69 185 GLY A CA 1
ATOM 1387 C C . GLY A 1 185 ? -15.080 1.595 17.318 1.00 81.69 185 GLY A C 1
ATOM 1388 O O . GLY A 1 185 ? -16.307 1.499 17.299 1.00 81.69 185 GLY A O 1
ATOM 1389 N N . GLU A 1 186 ? -14.341 1.408 16.220 1.00 83.56 186 GLU A N 1
ATOM 1390 C CA . GLU A 1 186 ? -14.902 0.986 14.940 1.00 83.56 186 GLU A CA 1
ATOM 1391 C C . GLU A 1 186 ? -14.860 -0.541 14.806 1.00 83.56 186 GLU A C 1
ATOM 1393 O O . GLU A 1 186 ? -13.794 -1.159 14.801 1.00 83.56 186 GLU A O 1
ATOM 1398 N N . ALA A 1 187 ? -16.038 -1.155 14.676 1.00 85.56 187 ALA A N 1
ATOM 1399 C CA . ALA A 1 187 ? -16.162 -2.567 14.344 1.00 85.56 187 ALA A CA 1
ATOM 1400 C C . ALA A 1 187 ? -16.127 -2.742 12.822 1.00 85.56 187 ALA A C 1
ATOM 1402 O O . ALA A 1 187 ? -16.930 -2.152 12.098 1.00 85.56 187 ALA A O 1
ATOM 1403 N N . SER A 1 188 ? -15.206 -3.564 12.333 1.00 88.12 188 SER A N 1
ATOM 1404 C CA . SER A 1 188 ? -14.974 -3.762 10.904 1.00 88.12 188 SER A CA 1
ATOM 1405 C C . SER A 1 188 ? -14.614 -5.203 10.583 1.00 88.12 188 SER A C 1
ATOM 1407 O O . SER A 1 188 ? -13.948 -5.881 11.355 1.00 88.12 188 SER A O 1
ATOM 1409 N N . GLU A 1 189 ? -14.998 -5.662 9.401 1.00 92.12 189 GLU A N 1
ATOM 1410 C CA . GLU A 1 189 ? -14.497 -6.893 8.804 1.00 92.12 189 GLU A CA 1
ATOM 1411 C C . GLU A 1 189 ? -13.421 -6.545 7.770 1.00 92.12 189 GLU A C 1
ATOM 1413 O O . GLU A 1 189 ? -13.654 -5.745 6.864 1.00 92.12 189 GLU A O 1
ATOM 1418 N N . VAL A 1 190 ? -12.238 -7.146 7.881 1.00 92.06 190 VAL A N 1
ATOM 1419 C CA . VAL A 1 190 ? -11.111 -6.889 6.980 1.00 92.06 190 VAL A CA 1
ATOM 1420 C C . VAL A 1 190 ? -10.855 -8.101 6.100 1.00 92.06 190 VAL A C 1
ATOM 1422 O O . VAL A 1 190 ? -10.826 -9.233 6.573 1.00 92.06 190 VAL A O 1
ATOM 1425 N N . THR A 1 191 ? -10.636 -7.877 4.806 1.00 92.94 191 THR A N 1
ATOM 1426 C CA . THR A 1 191 ? -10.215 -8.917 3.858 1.00 92.94 191 THR A CA 1
ATOM 1427 C C . THR A 1 191 ? -8.960 -8.474 3.120 1.00 92.94 191 THR A C 1
ATOM 1429 O O . THR A 1 191 ? -8.921 -7.390 2.539 1.00 92.94 191 THR A O 1
ATOM 1432 N N . GLY A 1 192 ? -7.936 -9.325 3.132 1.00 92.75 192 GLY A N 1
ATOM 1433 C CA . GLY A 1 192 ? -6.694 -9.127 2.390 1.00 92.75 192 GLY A CA 1
ATOM 1434 C C . GLY A 1 192 ? -6.568 -10.099 1.226 1.00 92.75 192 GLY A C 1
ATOM 1435 O O . GLY A 1 192 ? -6.775 -11.298 1.404 1.00 92.75 192 GLY A O 1
ATOM 1436 N N . GLU A 1 193 ? -6.176 -9.610 0.054 1.00 92.56 193 GLU A N 1
ATOM 1437 C CA . GLU A 1 193 ? -5.878 -10.435 -1.120 1.00 92.56 193 GLU A CA 1
ATOM 1438 C C . GLU A 1 193 ? -4.503 -10.083 -1.689 1.00 92.56 193 GLU A C 1
ATOM 1440 O O . GLU A 1 193 ? -4.130 -8.912 -1.744 1.00 92.56 193 GLU A O 1
ATOM 1445 N N . CYS A 1 194 ? -3.783 -11.097 -2.171 1.00 91.62 194 CYS A N 1
ATOM 1446 C CA . CYS A 1 194 ? -2.530 -10.933 -2.902 1.00 91.62 194 CYS A CA 1
ATOM 1447 C C . CYS A 1 194 ? -2.531 -11.796 -4.167 1.00 91.62 194 CYS A C 1
ATOM 1449 O O . CYS A 1 194 ? -2.990 -12.943 -4.161 1.00 91.62 194 CYS A O 1
ATOM 1451 N N . ARG A 1 195 ? -1.984 -11.231 -5.238 1.00 87.38 195 ARG A N 1
ATOM 1452 C CA . ARG A 1 195 ? -1.644 -11.839 -6.526 1.00 87.38 195 ARG A CA 1
ATOM 1453 C C . ARG A 1 195 ? -0.243 -11.362 -6.909 1.00 87.38 195 ARG A C 1
ATOM 1455 O O . ARG A 1 195 ? 0.272 -10.432 -6.295 1.00 87.38 195 ARG A O 1
ATOM 1462 N N . ASP A 1 196 ? 0.365 -11.993 -7.906 1.00 79.69 196 ASP A N 1
ATOM 1463 C CA . ASP A 1 196 ? 1.769 -11.741 -8.266 1.00 79.69 196 ASP A CA 1
ATOM 1464 C C . ASP A 1 196 ? 2.058 -10.266 -8.611 1.00 79.69 196 ASP A C 1
ATOM 1466 O O . ASP A 1 196 ? 3.149 -9.768 -8.350 1.00 79.69 196 ASP A O 1
ATOM 1470 N N . ASP A 1 197 ? 1.069 -9.557 -9.150 1.00 86.31 197 ASP A N 1
ATOM 1471 C CA . ASP A 1 197 ? 1.145 -8.178 -9.634 1.00 86.31 197 ASP A CA 1
ATOM 1472 C C . ASP A 1 197 ? 0.199 -7.218 -8.896 1.00 86.31 197 ASP A C 1
ATOM 1474 O O . ASP A 1 197 ? 0.064 -6.058 -9.285 1.00 86.31 197 ASP A O 1
ATOM 1478 N N . MET A 1 198 ? -0.478 -7.670 -7.837 1.00 91.06 198 MET A N 1
ATOM 1479 C CA . MET A 1 198 ? -1.493 -6.872 -7.151 1.00 91.06 198 MET A CA 1
ATOM 1480 C C . MET A 1 198 ? -1.693 -7.317 -5.706 1.00 91.06 198 MET A C 1
ATOM 1482 O O . MET A 1 198 ? -1.793 -8.507 -5.426 1.00 91.06 198 MET A O 1
ATOM 1486 N N . PHE A 1 199 ? -1.910 -6.369 -4.799 1.00 92.94 199 PHE A N 1
ATOM 1487 C CA . PHE A 1 199 ? -2.519 -6.671 -3.504 1.00 92.94 199 PHE A CA 1
ATOM 1488 C C . PHE A 1 199 ? -3.662 -5.703 -3.200 1.00 92.94 199 PHE A C 1
ATOM 1490 O O . PHE A 1 199 ? -3.709 -4.585 -3.722 1.00 92.94 199 PHE A O 1
ATOM 1497 N N . SER A 1 200 ? -4.581 -6.132 -2.337 1.00 92.69 200 SER A N 1
ATOM 1498 C CA . SER A 1 200 ? -5.648 -5.277 -1.824 1.00 92.69 200 SER A CA 1
ATOM 1499 C C . SER A 1 200 ? -5.982 -5.578 -0.370 1.00 92.69 200 SER A C 1
ATOM 1501 O O . SER A 1 200 ? -5.997 -6.739 0.036 1.00 92.69 200 SER A O 1
ATOM 1503 N N . VAL A 1 201 ? -6.335 -4.536 0.372 1.00 92.50 201 VAL A N 1
ATOM 1504 C CA . VAL A 1 201 ? -6.948 -4.599 1.696 1.00 92.50 201 VAL A CA 1
ATOM 1505 C C . VAL A 1 201 ? -8.303 -3.912 1.612 1.00 92.50 201 VAL A C 1
ATOM 1507 O O . VAL A 1 201 ? -8.391 -2.767 1.173 1.00 92.50 201 VAL A O 1
ATOM 1510 N N . GLN A 1 202 ? -9.352 -4.615 2.020 1.00 90.06 202 GLN A N 1
ATOM 1511 C CA . GLN A 1 202 ? -10.718 -4.102 2.087 1.00 90.06 202 GLN A CA 1
ATOM 1512 C C . GLN A 1 202 ? -11.183 -4.086 3.535 1.00 90.06 202 GLN A C 1
ATOM 1514 O O . GLN A 1 202 ? -10.971 -5.064 4.249 1.00 90.06 202 GLN A O 1
ATOM 1519 N N . ILE A 1 203 ? -11.855 -3.013 3.931 1.00 87.50 203 ILE A N 1
ATOM 1520 C CA . ILE A 1 203 ? -12.458 -2.835 5.250 1.00 87.50 203 ILE A CA 1
ATOM 1521 C C . ILE A 1 203 ? -13.962 -2.664 5.040 1.00 87.50 203 ILE A C 1
ATOM 1523 O O . ILE A 1 203 ? -14.395 -1.781 4.304 1.00 87.50 203 ILE A O 1
ATOM 1527 N N . ASN A 1 204 ? -14.763 -3.521 5.663 1.00 86.69 204 ASN A N 1
ATOM 1528 C CA . ASN A 1 204 ? -16.218 -3.460 5.631 1.00 86.69 204 ASN A CA 1
ATOM 1529 C C . ASN A 1 204 ? -16.702 -3.081 7.038 1.00 86.69 204 ASN A C 1
ATOM 1531 O O . ASN A 1 204 ? -16.701 -3.947 7.916 1.00 86.69 204 ASN A O 1
ATOM 1535 N N . PRO A 1 205 ? -17.120 -1.827 7.277 1.00 81.25 205 PRO A N 1
ATOM 1536 C CA . PRO A 1 205 ? -17.676 -1.441 8.567 1.00 81.25 205 PRO A CA 1
ATOM 1537 C C . PRO A 1 205 ? -18.887 -2.311 8.913 1.00 81.25 205 PRO A C 1
ATOM 1539 O O . PRO A 1 205 ? -19.816 -2.461 8.109 1.00 81.25 205 PRO A O 1
ATOM 1542 N N . ILE A 1 206 ? -18.886 -2.894 10.109 1.00 81.38 206 ILE A N 1
ATOM 1543 C CA . ILE A 1 206 ? -20.012 -3.676 10.612 1.00 81.38 206 ILE A CA 1
ATOM 1544 C C . ILE A 1 206 ? -21.049 -2.665 11.099 1.00 81.38 206 ILE A C 1
ATOM 1546 O O . ILE A 1 206 ? -20.803 -1.921 12.046 1.00 81.38 206 ILE A O 1
ATOM 1550 N N . LYS A 1 207 ? -22.204 -2.596 10.426 1.00 63.12 207 LYS A N 1
ATOM 1551 C CA . LYS A 1 207 ? -23.296 -1.709 10.851 1.00 63.12 207 LYS A CA 1
ATOM 1552 C C . LYS A 1 207 ? -23.741 -2.091 12.264 1.00 63.12 207 LYS A C 1
ATOM 1554 O O . LYS A 1 207 ? -24.139 -3.237 12.479 1.00 63.12 207 LYS A O 1
ATOM 1559 N N . SER A 1 208 ? -23.671 -1.127 13.180 1.00 52.00 208 SER A N 1
ATOM 1560 C CA . SER A 1 208 ? -24.293 -1.191 14.503 1.00 52.00 208 SER A CA 1
ATOM 1561 C C . SER A 1 208 ? -25.790 -0.902 14.456 1.00 52.00 208 SER A C 1
ATOM 1563 O O . SER A 1 208 ? -26.256 -0.230 13.504 1.00 52.00 208 SER A O 1
#

Foldseek 3Di:
DDDDDDDDDDDDDDDDDDDDDDDPPVVVLVVAWQLKKWKDFADLQAKKKWKWFDDLFKTKIFIDRDDDPDDCPPDPPPPPDDDRPDMDIDIQGSDDPDPVVPCSSQFGMWMWRHRPVDIDIDGDNDWAAADPADAAAQDKDKDAAQAKKKWWEAPVVRHTHIDGDPGDPDHRRTNGIMIHIDHGRWIWIWHWDDDNGMIMIGIHTDDD

pLDDT: mean 74.44, std 20.08, range [27.02, 93.75]